Protein AF-G8PG98-F1 (afdb_monomer_lite)

Radius of gyration: 18.55 Å; chains: 1; bounding box: 44×48×60 Å

Foldseek 3Di:
DEDLEQAEADAQDVQGDTDPVLLVLLLVCQVVLHAYAYHYYDHPCVVVCCVVPNPVVLVSVLVRLLNRLLVSLVSLVVRDPCSVSHHQYYEHNYEAELVLLVDPRSLVSLLVSLLSSQVSNCVRPNHAYEYEYEYLPLDDLLVSLVSVLVSCVSSVHAEYAYELCVQVVSYDLVSSLSNLVNNVVSCVVPQHHYAYEQEQWHQDPVDPDRDIEGDAPVVSVSSCVSRPPDPPHHYHYPDCCVHQVVDDDPRNVNVVVVCVVCVVVPPPDDPDGDDPPDDD

Structure (mmCIF, N/CA/C/O backbone):
data_AF-G8PG98-F1
#
_entry.id   AF-G8PG98-F1
#
loop_
_atom_site.group_PDB
_atom_site.id
_atom_site.type_symbol
_atom_site.label_atom_id
_atom_site.label_alt_id
_atom_site.label_comp_id
_atom_site.label_asym_id
_atom_site.label_entity_id
_atom_site.label_seq_id
_atom_site.pdbx_PDB_ins_code
_atom_site.Cartn_x
_atom_site.Cartn_y
_a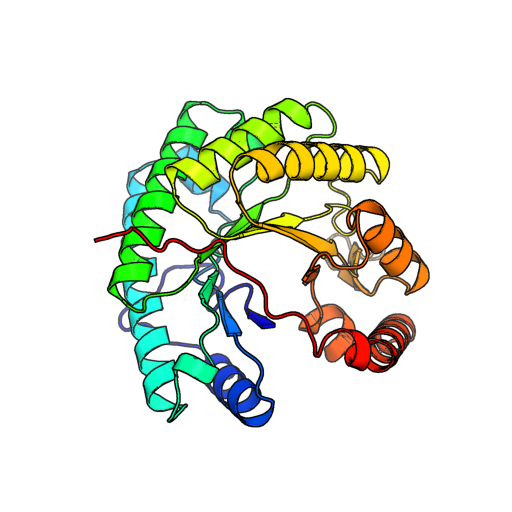tom_site.Cartn_z
_atom_site.occupancy
_atom_site.B_iso_or_equiv
_atom_site.auth_seq_id
_atom_site.auth_comp_id
_atom_site.auth_asym_id
_atom_site.auth_atom_id
_atom_site.pdbx_PDB_model_num
ATOM 1 N N . MET A 1 1 ? -9.010 -7.689 4.748 1.00 91.94 1 MET A N 1
ATOM 2 C CA . MET A 1 1 ? -9.055 -7.054 3.410 1.00 91.94 1 MET A CA 1
ATOM 3 C C . MET A 1 1 ? -8.411 -5.674 3.474 1.00 91.94 1 MET A C 1
ATOM 5 O O . MET A 1 1 ? -8.570 -5.013 4.489 1.00 91.94 1 MET A O 1
ATOM 9 N N . VAL A 1 2 ? -7.703 -5.235 2.429 1.00 96.19 2 VAL A N 1
ATOM 10 C CA . VAL A 1 2 ? -7.216 -3.848 2.308 1.00 96.19 2 VAL A CA 1
ATOM 11 C C . VAL A 1 2 ? -8.001 -3.153 1.204 1.00 96.19 2 VAL A C 1
ATOM 13 O O . VAL A 1 2 ? -7.998 -3.619 0.067 1.00 96.19 2 VAL A O 1
ATOM 16 N N . LEU A 1 3 ? -8.679 -2.057 1.536 1.00 96.00 3 LEU A N 1
ATOM 17 C CA . LEU A 1 3 ? -9.224 -1.145 0.536 1.00 96.00 3 LEU A CA 1
ATOM 18 C C . LEU A 1 3 ? -8.073 -0.245 0.094 1.00 96.00 3 LEU A C 1
ATOM 20 O O . LEU A 1 3 ? -7.571 0.520 0.910 1.00 96.00 3 LEU A O 1
ATOM 24 N N . GLN A 1 4 ? -7.620 -0.343 -1.157 1.00 94.12 4 GLN A N 1
ATOM 25 C CA . GLN A 1 4 ? -6.449 0.427 -1.603 1.00 94.12 4 GLN A CA 1
ATOM 26 C C . GLN A 1 4 ? -6.700 1.940 -1.516 1.00 94.12 4 GLN A C 1
ATOM 28 O O . GLN A 1 4 ? -5.815 2.707 -1.154 1.00 94.12 4 GLN A O 1
ATOM 33 N N . TRP A 1 5 ? -7.927 2.382 -1.771 1.00 95.62 5 TRP A N 1
ATOM 34 C CA . TRP A 1 5 ? -8.356 3.755 -1.534 1.00 95.62 5 TRP A CA 1
ATOM 35 C C . TRP A 1 5 ? -9.864 3.809 -1.344 1.00 95.62 5 TRP A C 1
ATOM 37 O O . TRP A 1 5 ? -10.606 3.002 -1.903 1.00 95.62 5 TRP A O 1
ATOM 47 N N . THR A 1 6 ? -10.317 4.799 -0.585 1.00 96.00 6 THR A N 1
ATOM 48 C CA . THR A 1 6 ? -11.734 5.177 -0.529 1.00 96.00 6 THR A CA 1
ATOM 49 C C . THR A 1 6 ? -12.070 6.181 -1.624 1.00 96.00 6 THR A C 1
ATOM 51 O O . THR A 1 6 ? -13.133 6.113 -2.233 1.00 96.00 6 THR A O 1
ATOM 54 N N . LEU A 1 7 ? -11.150 7.107 -1.900 1.00 94.38 7 LEU A N 1
ATOM 55 C CA . LEU A 1 7 ? -11.302 8.141 -2.921 1.00 94.38 7 LEU A CA 1
ATOM 56 C C . LEU A 1 7 ? -10.103 8.104 -3.868 1.00 94.38 7 LEU A C 1
ATOM 58 O O . LEU A 1 7 ? -8.976 7.900 -3.427 1.00 94.38 7 LEU A O 1
ATOM 62 N N . TRP A 1 8 ? -10.343 8.333 -5.154 1.00 92.38 8 TRP A N 1
ATOM 63 C CA . TRP A 1 8 ? -9.304 8.390 -6.180 1.00 92.38 8 TRP A CA 1
ATOM 64 C C . TRP A 1 8 ? -9.288 9.774 -6.824 1.00 92.38 8 TRP A C 1
ATOM 66 O O . TRP A 1 8 ? -10.349 10.312 -7.139 1.00 92.38 8 TRP A O 1
ATOM 76 N N . GLY A 1 9 ? -8.100 10.328 -7.061 1.00 87.00 9 GLY A N 1
ATOM 77 C CA . GLY A 1 9 ? -7.959 11.572 -7.813 1.00 87.00 9 GLY A CA 1
ATOM 78 C C . GLY A 1 9 ? -8.313 12.811 -6.993 1.00 87.00 9 GLY A C 1
ATOM 79 O O . GLY A 1 9 ? -7.931 12.904 -5.828 1.00 87.00 9 GLY A O 1
ATOM 80 N N . THR A 1 10 ? -8.959 13.789 -7.632 1.00 72.19 10 THR A N 1
ATOM 81 C CA . THR A 1 10 ? -9.093 15.179 -7.156 1.00 72.19 10 THR A CA 1
ATOM 82 C C . THR A 1 10 ? -9.845 15.357 -5.831 1.00 72.19 10 THR A C 1
ATOM 84 O O . THR A 1 10 ? -10.509 14.448 -5.337 1.00 72.19 10 THR A O 1
ATOM 87 N N . ASP A 1 11 ? -9.674 16.560 -5.274 1.00 64.75 11 ASP A N 1
ATOM 88 C CA . ASP A 1 11 ? -9.893 16.990 -3.891 1.00 64.75 11 ASP A CA 1
ATOM 89 C C . ASP A 1 11 ? -11.131 16.445 -3.171 1.00 64.75 11 ASP A C 1
ATOM 91 O O . ASP A 1 11 ? -12.227 16.285 -3.713 1.00 64.75 11 ASP A O 1
ATOM 95 N N . VAL A 1 12 ? -10.951 16.227 -1.867 1.00 73.31 12 VAL A N 1
ATOM 96 C CA . VAL A 1 12 ? -12.028 15.792 -0.977 1.00 73.31 12 VAL A CA 1
ATOM 97 C C . VAL A 1 12 ? -13.060 16.915 -0.835 1.00 73.31 12 VAL A C 1
ATOM 99 O O . VAL A 1 12 ? -12.761 17.964 -0.250 1.00 73.31 12 VAL A O 1
ATOM 102 N N . SER A 1 13 ? -14.282 16.663 -1.318 1.00 76.00 13 SER A N 1
ATOM 103 C CA . SER A 1 13 ? -15.417 17.587 -1.229 1.00 76.00 13 SER A CA 1
ATOM 104 C C . SER A 1 13 ? -15.688 18.051 0.209 1.00 76.00 13 SER A C 1
ATOM 106 O O . SER A 1 13 ? -15.335 17.380 1.186 1.00 76.00 13 SER A O 1
ATOM 108 N N . GLN A 1 14 ? -16.345 19.203 0.351 1.00 76.75 14 GLN A N 1
ATOM 109 C CA . GLN A 1 14 ? -16.898 19.661 1.626 1.00 76.75 14 GLN A CA 1
ATOM 110 C C . GLN A 1 14 ? -18.416 19.861 1.484 1.00 76.75 14 GLN A C 1
ATOM 112 O O . GLN A 1 14 ? -18.819 20.742 0.728 1.00 76.75 14 GLN A O 1
ATOM 117 N N . PRO A 1 15 ? -19.256 19.056 2.170 1.00 82.62 15 PRO A N 1
ATOM 118 C CA . PRO A 1 15 ? -18.900 17.919 3.032 1.00 82.62 15 PRO A CA 1
ATOM 119 C C . PRO A 1 15 ? -18.291 16.742 2.247 1.00 82.62 15 PRO A C 1
ATOM 121 O O . PRO A 1 15 ? -18.467 16.631 1.033 1.00 82.62 15 PRO A O 1
ATOM 124 N N . VAL A 1 16 ? -17.569 15.854 2.942 1.00 91.31 16 VAL A N 1
ATOM 125 C CA . VAL A 1 16 ? -16.993 14.644 2.328 1.00 91.31 16 VAL A CA 1
ATOM 126 C C . VAL A 1 16 ? -18.121 13.712 1.905 1.00 91.31 16 VAL A C 1
ATOM 128 O O . VAL A 1 16 ? -18.873 13.239 2.756 1.00 91.31 16 VAL A O 1
ATOM 131 N N . LYS A 1 17 ? -18.221 13.409 0.610 1.00 91.50 17 LYS A N 1
ATOM 132 C CA . LYS A 1 17 ? -19.169 12.416 0.100 1.00 91.50 17 LYS A CA 1
ATOM 133 C C . LYS A 1 17 ? -18.464 11.073 -0.070 1.00 91.50 17 LYS A C 1
ATOM 135 O O . LYS A 1 17 ? -17.636 10.916 -0.965 1.00 91.50 17 LYS A O 1
ATOM 140 N N . LEU A 1 18 ? -18.785 10.110 0.792 1.00 94.69 18 LEU A N 1
ATOM 141 C CA . LEU A 1 18 ? -18.285 8.746 0.643 1.00 94.69 18 LEU A CA 1
ATOM 142 C C . LEU A 1 18 ? -19.007 8.036 -0.515 1.00 94.69 18 LEU A C 1
ATOM 144 O O . LEU A 1 18 ? -20.215 8.220 -0.688 1.00 94.69 18 LEU A O 1
ATOM 148 N N . PRO A 1 19 ? -18.302 7.217 -1.312 1.00 93.94 19 PRO A N 1
ATOM 149 C CA . PRO A 1 19 ? -18.948 6.365 -2.299 1.00 93.94 19 PRO A CA 1
ATOM 150 C C . PRO A 1 19 ? -19.886 5.344 -1.645 1.00 93.94 19 PRO A C 1
ATOM 152 O O . PRO A 1 19 ? -19.557 4.777 -0.605 1.00 93.94 19 PRO A O 1
ATOM 155 N N . MET A 1 20 ? -21.003 5.021 -2.305 1.00 92.44 20 MET A N 1
ATOM 156 C CA . MET A 1 20 ? -21.967 4.024 -1.807 1.00 92.44 20 MET A CA 1
ATOM 157 C C . MET A 1 20 ? -21.340 2.646 -1.553 1.00 92.44 20 MET A C 1
ATOM 159 O O . MET A 1 20 ? -21.768 1.923 -0.657 1.00 92.44 20 MET A O 1
ATOM 163 N N . TRP A 1 21 ? -20.302 2.282 -2.314 1.00 94.06 21 TRP A N 1
ATOM 164 C CA . TRP A 1 21 ? -19.632 0.994 -2.149 1.00 94.06 21 TRP A CA 1
ATOM 165 C C . TRP A 1 21 ? -18.930 0.856 -0.789 1.00 94.06 21 TRP A C 1
ATOM 167 O O . TRP A 1 21 ? -18.709 -0.269 -0.353 1.00 94.06 21 TRP A O 1
ATOM 177 N N . VAL A 1 22 ? -18.607 1.959 -0.099 1.00 95.94 22 VAL A N 1
ATOM 178 C CA . VAL A 1 22 ? -17.972 1.918 1.230 1.00 95.94 22 VAL A CA 1
ATOM 179 C C . VAL A 1 22 ? -18.901 1.267 2.247 1.00 95.94 22 VAL A C 1
ATOM 181 O O . VAL A 1 22 ? -18.471 0.404 3.006 1.00 95.94 22 VAL A O 1
ATOM 184 N N . GLU A 1 23 ? -20.183 1.633 2.234 1.00 96.31 23 GLU A N 1
ATOM 185 C CA . GLU A 1 23 ? -21.184 1.007 3.096 1.00 96.31 23 GLU A CA 1
ATOM 186 C C . GLU A 1 23 ? -21.332 -0.483 2.782 1.00 96.31 23 GLU A C 1
ATOM 188 O O . GLU A 1 23 ? -21.283 -1.308 3.692 1.00 96.31 23 GLU A O 1
ATOM 193 N N . ALA A 1 24 ? -21.440 -0.835 1.497 1.00 95.12 24 ALA A N 1
ATOM 194 C CA . ALA A 1 24 ? -21.534 -2.228 1.069 1.00 95.12 24 ALA A CA 1
ATOM 195 C C . ALA A 1 24 ? -20.305 -3.050 1.500 1.00 95.12 24 ALA A C 1
ATOM 197 O O . ALA A 1 24 ? -20.449 -4.187 1.941 1.00 95.12 24 ALA A O 1
ATOM 198 N N . ALA A 1 25 ? -19.102 -2.468 1.432 1.00 95.31 25 ALA A N 1
ATOM 199 C CA . ALA A 1 25 ? -17.880 -3.114 1.898 1.00 95.31 25 ALA A CA 1
ATOM 200 C C . ALA A 1 25 ? -17.900 -3.354 3.415 1.00 95.31 25 ALA A C 1
ATOM 202 O O . ALA A 1 25 ? -17.500 -4.428 3.854 1.00 95.31 25 ALA A O 1
ATOM 203 N N . ILE A 1 26 ? -18.383 -2.388 4.207 1.00 96.62 26 ILE A N 1
ATOM 204 C CA . ILE A 1 26 ? -18.510 -2.530 5.665 1.00 96.62 26 ILE A CA 1
ATOM 205 C C . ILE A 1 26 ? -19.530 -3.622 6.013 1.00 96.62 26 ILE A C 1
ATOM 207 O O . ILE A 1 26 ? -19.211 -4.491 6.818 1.00 96.62 26 ILE A O 1
ATOM 211 N N . ARG A 1 27 ? -20.707 -3.632 5.371 1.00 95.12 27 ARG A N 1
ATOM 212 C CA . ARG A 1 27 ? -21.726 -4.680 5.572 1.00 95.12 27 ARG A CA 1
ATOM 213 C C . ARG A 1 27 ? -21.194 -6.065 5.209 1.00 95.12 27 ARG A C 1
ATOM 215 O O . ARG A 1 27 ? -21.265 -6.977 6.019 1.00 95.12 27 ARG A O 1
ATOM 222 N N . GLY A 1 28 ? -20.564 -6.206 4.041 1.00 93.56 28 GLY A N 1
ATOM 223 C CA . GLY A 1 28 ? -19.992 -7.487 3.613 1.00 93.56 28 GLY A CA 1
ATOM 224 C C . GLY A 1 28 ? -18.830 -7.966 4.494 1.00 93.56 28 GLY A C 1
ATOM 225 O O . GLY A 1 28 ? -18.596 -9.167 4.624 1.00 93.56 28 GLY A O 1
ATOM 226 N N . ALA A 1 29 ? -18.095 -7.053 5.129 1.00 93.44 29 ALA A N 1
ATOM 227 C CA . ALA A 1 29 ? -17.094 -7.395 6.136 1.00 93.44 29 ALA A CA 1
ATOM 228 C C . ALA A 1 29 ? -17.723 -7.887 7.444 1.00 93.44 29 ALA A C 1
ATOM 230 O O . ALA A 1 29 ? -17.227 -8.856 8.013 1.00 93.44 29 ALA A O 1
ATOM 231 N N . ASP A 1 30 ? -18.816 -7.259 7.876 1.00 90.81 30 ASP A N 1
ATOM 232 C CA . ASP A 1 30 ? -19.582 -7.635 9.069 1.00 90.81 30 ASP A CA 1
ATOM 233 C C . ASP A 1 30 ? -20.197 -9.026 8.905 1.00 90.81 30 ASP A C 1
ATOM 235 O O . ASP A 1 30 ? -19.951 -9.915 9.717 1.00 90.81 30 ASP A O 1
ATOM 239 N N . GLU A 1 31 ? -20.842 -9.267 7.764 1.00 91.62 31 GLU A N 1
ATOM 240 C CA . GLU A 1 31 ? -21.438 -10.559 7.409 1.00 91.62 31 GL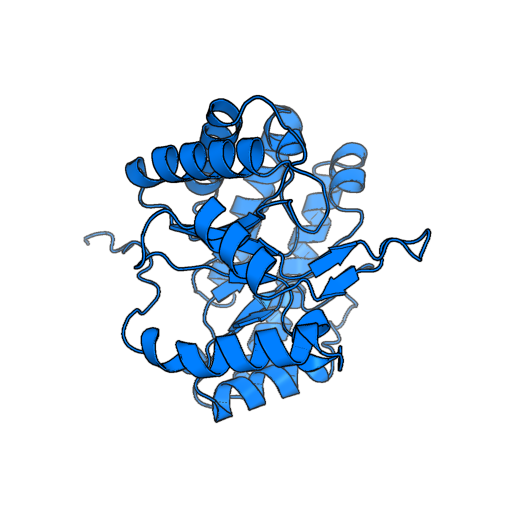U A CA 1
ATOM 241 C C . GLU A 1 31 ? -20.403 -11.685 7.268 1.00 91.62 31 GLU A C 1
ATOM 243 O O . GLU A 1 31 ? -20.687 -12.840 7.586 1.00 91.62 31 GLU A O 1
ATOM 248 N N . SER A 1 32 ? -19.194 -11.374 6.789 1.00 90.81 32 SER A N 1
ATOM 249 C CA . SER A 1 32 ? -18.143 -12.377 6.554 1.00 90.81 32 SER A CA 1
ATOM 250 C C . SER A 1 32 ? -17.129 -12.511 7.695 1.00 90.81 32 SER A C 1
ATOM 252 O O . SER A 1 32 ? -16.222 -13.339 7.603 1.00 90.81 32 SER A O 1
ATOM 254 N N . GLY A 1 33 ? -17.234 -11.691 8.746 1.00 90.44 33 GLY A N 1
ATOM 255 C CA . GLY A 1 33 ? -16.251 -11.617 9.833 1.00 90.44 33 GLY A CA 1
ATOM 256 C C . GLY A 1 33 ? -14.863 -11.128 9.391 1.00 90.44 33 GLY A C 1
ATOM 257 O O . GLY A 1 33 ? -13.866 -11.361 10.079 1.00 90.44 33 GLY A O 1
ATOM 258 N N . THR A 1 34 ? -14.762 -10.471 8.233 1.00 91.50 34 THR A N 1
ATOM 259 C CA . THR A 1 34 ? -13.491 -9.985 7.683 1.00 91.50 34 THR A CA 1
ATOM 260 C C . THR A 1 34 ? -13.185 -8.578 8.181 1.00 91.50 34 THR A C 1
ATOM 262 O O . THR A 1 34 ? -13.936 -7.648 7.926 1.00 91.50 34 THR A O 1
ATOM 265 N N . LYS A 1 35 ? -12.001 -8.359 8.760 1.00 95.44 35 LYS A N 1
ATOM 266 C CA . LYS A 1 35 ? -11.534 -6.999 9.081 1.00 95.44 35 LYS A CA 1
ATOM 267 C C . LYS A 1 35 ? -11.057 -6.231 7.837 1.00 95.44 35 LYS A C 1
ATOM 269 O O . LYS A 1 35 ? -10.430 -6.797 6.931 1.00 95.44 35 LYS A O 1
ATOM 274 N N . ILE A 1 36 ? -11.289 -4.922 7.815 1.00 97.25 36 ILE A N 1
ATOM 275 C CA . ILE A 1 36 ? -10.940 -3.976 6.753 1.00 97.25 36 ILE A CA 1
ATOM 276 C C . ILE A 1 36 ? -9.823 -3.031 7.207 1.00 97.25 36 ILE A C 1
ATOM 278 O O . ILE A 1 36 ? -9.943 -2.340 8.218 1.00 97.25 36 ILE A O 1
ATOM 282 N N . TRP A 1 37 ? -8.769 -2.938 6.398 1.00 98.12 37 TRP A N 1
ATOM 283 C CA . TRP A 1 37 ? -7.855 -1.800 6.394 1.00 98.12 37 TRP A CA 1
ATOM 284 C C . TRP A 1 37 ? -8.414 -0.724 5.466 1.00 98.12 37 TRP A C 1
ATOM 286 O O . TRP A 1 37 ? -8.560 -0.959 4.262 1.00 98.12 37 TRP A O 1
ATOM 296 N N . PHE A 1 38 ? -8.760 0.435 6.021 1.00 98.44 38 PHE A N 1
ATOM 297 C CA . PHE A 1 38 ? -9.418 1.503 5.273 1.00 98.44 38 PHE A CA 1
ATOM 298 C C . PHE A 1 38 ? -8.392 2.384 4.564 1.00 98.44 38 PHE A C 1
ATOM 300 O O . PHE A 1 38 ? -7.659 3.140 5.206 1.00 98.44 38 PHE A O 1
ATOM 307 N N . GLY A 1 39 ? -8.360 2.291 3.235 1.00 97.88 39 GLY A N 1
ATOM 308 C CA . GLY A 1 39 ? -7.582 3.177 2.377 1.00 97.88 39 GLY A CA 1
ATOM 309 C C . GLY A 1 39 ? -8.110 4.599 2.389 1.00 97.88 39 GLY A C 1
ATOM 310 O O . GLY A 1 39 ? -9.319 4.828 2.328 1.00 97.88 39 GLY A O 1
ATOM 311 N N . LEU A 1 40 ? -7.199 5.560 2.429 1.00 97.25 40 LEU A N 1
ATOM 312 C CA . LEU A 1 40 ? -7.511 6.983 2.348 1.00 97.25 40 LEU A CA 1
ATOM 313 C C . LEU A 1 40 ? -7.731 7.423 0.886 1.00 97.25 40 LEU A C 1
ATOM 315 O O . LEU A 1 40 ? -8.168 6.642 0.039 1.00 97.25 40 LEU A O 1
ATOM 319 N N . ARG A 1 41 ? -7.508 8.709 0.591 1.00 95.94 41 ARG A N 1
ATOM 320 C CA . ARG A 1 41 ? -7.518 9.223 -0.782 1.00 95.94 41 ARG A CA 1
ATOM 321 C C . ARG A 1 41 ? -6.191 8.885 -1.451 1.00 95.94 41 ARG A C 1
ATOM 323 O O . ARG A 1 41 ? -5.151 9.238 -0.898 1.00 95.94 41 ARG A O 1
ATOM 330 N N . TYR A 1 42 ? -6.249 8.296 -2.640 1.00 95.62 42 TYR A N 1
ATOM 331 C CA . TYR A 1 42 ? -5.115 8.165 -3.549 1.00 95.62 42 TYR A CA 1
ATOM 332 C C . TYR A 1 42 ? -5.014 9.394 -4.460 1.00 95.62 42 TYR A C 1
ATOM 334 O O . TYR A 1 42 ? -5.985 9.731 -5.143 1.00 95.62 42 TYR A O 1
ATOM 342 N N . ASP A 1 43 ? -3.851 10.051 -4.484 1.00 94.12 43 ASP A N 1
ATOM 343 C CA . ASP A 1 43 ? -3.537 11.110 -5.450 1.00 94.12 43 ASP A CA 1
ATOM 344 C C . ASP A 1 43 ? -2.557 10.573 -6.510 1.00 94.12 43 ASP A C 1
ATOM 346 O O . ASP A 1 43 ? -1.383 10.371 -6.188 1.00 94.12 43 ASP A O 1
ATOM 350 N N . PRO A 1 44 ? -2.980 10.360 -7.772 1.00 92.94 44 PRO A N 1
ATOM 351 C CA . PRO A 1 44 ? -2.078 9.876 -8.822 1.00 92.94 44 PRO A CA 1
ATOM 352 C C . PRO A 1 44 ? -0.937 10.860 -9.130 1.00 92.94 44 PRO A C 1
ATOM 354 O O . PRO A 1 44 ? 0.097 10.456 -9.651 1.00 92.94 44 PRO A O 1
ATOM 357 N N . SER A 1 45 ? -1.086 12.139 -8.770 1.00 93.56 45 SER A N 1
ATOM 358 C CA . SER A 1 45 ? -0.059 13.170 -8.940 1.00 93.56 45 SER A CA 1
ATOM 359 C C . SER A 1 45 ? 0.731 13.426 -7.651 1.00 93.56 45 SER A C 1
ATOM 361 O O . SER A 1 45 ? 1.404 14.451 -7.545 1.00 93.56 45 SER A O 1
ATOM 363 N N . PHE A 1 46 ? 0.664 12.534 -6.649 1.00 94.62 46 PHE A N 1
ATOM 364 C CA . PHE A 1 46 ? 1.299 12.743 -5.342 1.00 94.62 46 PHE A CA 1
ATOM 365 C C . PHE A 1 46 ? 2.785 13.088 -5.451 1.00 94.62 46 PHE A C 1
ATOM 367 O O . PHE A 1 46 ? 3.225 14.085 -4.879 1.00 94.62 46 PHE A O 1
ATOM 374 N N . ILE A 1 47 ? 3.548 12.285 -6.197 1.00 94.00 47 ILE A N 1
ATOM 375 C CA . ILE A 1 47 ? 5.000 12.454 -6.331 1.00 94.00 47 ILE A CA 1
ATOM 376 C C . ILE A 1 47 ? 5.326 13.769 -7.042 1.00 94.00 47 ILE A C 1
ATOM 378 O O . ILE A 1 47 ? 6.216 14.503 -6.610 1.00 94.00 47 ILE A O 1
ATOM 382 N N . GLU A 1 48 ? 4.595 14.082 -8.110 1.00 95.25 48 GLU A N 1
ATOM 383 C CA . GLU A 1 48 ? 4.773 15.306 -8.888 1.00 95.25 48 GLU A CA 1
ATOM 384 C C . GLU A 1 48 ? 4.492 16.554 -8.038 1.00 95.25 48 GLU A C 1
ATOM 386 O O . GLU A 1 48 ? 5.367 17.408 -7.882 1.00 95.25 48 GLU A O 1
ATOM 391 N N . LYS A 1 49 ? 3.316 16.625 -7.404 1.00 95.31 49 LYS A N 1
ATOM 392 C CA . LYS A 1 49 ? 2.920 17.752 -6.545 1.00 95.31 49 LYS A CA 1
ATOM 393 C C . LYS A 1 49 ? 3.813 17.882 -5.315 1.00 95.31 49 LYS A C 1
ATOM 395 O O . LYS A 1 49 ? 4.100 18.991 -4.871 1.00 95.31 49 LYS A O 1
ATOM 400 N N . LEU A 1 50 ? 4.298 16.770 -4.761 1.00 95.75 50 LEU A N 1
ATOM 401 C CA . LEU A 1 50 ? 5.283 16.801 -3.683 1.00 95.75 50 LEU A CA 1
ATOM 402 C C . LEU A 1 50 ? 6.590 17.461 -4.142 1.00 95.75 50 LEU A C 1
ATOM 404 O O . LEU A 1 50 ? 7.129 18.293 -3.413 1.00 95.75 50 LEU A O 1
ATOM 408 N N . LYS A 1 51 ? 7.089 17.115 -5.335 1.00 95.88 51 LYS A N 1
ATOM 409 C CA . LYS A 1 51 ? 8.302 17.718 -5.909 1.00 95.88 51 LYS A CA 1
ATOM 410 C C . LYS A 1 51 ? 8.110 19.208 -6.216 1.00 95.88 51 LYS A C 1
ATOM 412 O O . LYS A 1 51 ? 9.017 19.990 -5.952 1.00 95.88 51 LYS A O 1
ATOM 417 N N . GLN A 1 52 ? 6.945 19.599 -6.733 1.00 96.38 52 GLN A N 1
ATOM 418 C CA . GLN A 1 52 ? 6.654 20.978 -7.147 1.00 96.38 52 GLN A CA 1
ATOM 419 C C . GLN A 1 52 ? 6.302 21.906 -5.971 1.00 96.38 52 GLN A C 1
ATOM 421 O O . GLN A 1 52 ? 6.808 23.021 -5.882 1.00 96.38 52 GLN A O 1
ATOM 426 N N . ASN A 1 53 ? 5.443 21.457 -5.053 1.00 96.38 53 ASN A N 1
ATOM 427 C CA . ASN A 1 53 ? 4.811 22.310 -4.037 1.00 96.38 53 ASN A CA 1
ATOM 428 C C . ASN A 1 53 ? 5.233 21.967 -2.599 1.00 96.38 53 ASN A C 1
ATOM 430 O O . ASN A 1 53 ? 4.918 22.715 -1.666 1.00 96.38 53 ASN A O 1
ATOM 434 N N . GLY A 1 54 ? 5.915 20.836 -2.390 1.00 96.19 54 GLY A N 1
ATOM 435 C CA . GLY A 1 54 ? 6.488 20.441 -1.106 1.00 96.19 54 GLY A CA 1
ATOM 436 C C . GLY A 1 54 ? 5.499 20.504 0.061 1.00 96.19 54 GLY A C 1
ATOM 437 O O . GLY A 1 54 ? 4.443 19.869 0.059 1.00 96.19 54 GLY A O 1
ATOM 438 N N . SER A 1 55 ? 5.851 21.279 1.091 1.00 96.56 55 SER A N 1
ATOM 439 C CA . SER A 1 55 ? 5.085 21.355 2.344 1.00 96.56 55 SER A CA 1
ATOM 440 C C . SER A 1 55 ? 3.672 21.922 2.178 1.00 96.56 55 SER A C 1
ATOM 442 O O . SER A 1 55 ? 2.779 21.507 2.912 1.00 96.56 55 SER A O 1
ATOM 444 N N . THR A 1 56 ? 3.451 22.844 1.235 1.00 96.62 56 THR A N 1
ATOM 445 C CA . THR A 1 56 ? 2.128 23.457 1.017 1.00 96.62 56 THR A CA 1
ATOM 446 C C . THR A 1 56 ? 1.118 22.410 0.560 1.00 96.62 56 THR A C 1
ATOM 448 O O . THR A 1 56 ? 0.030 22.306 1.126 1.00 96.62 56 THR A O 1
ATOM 451 N N . TYR A 1 57 ? 1.517 21.567 -0.395 1.00 96.44 57 TYR A N 1
ATOM 452 C CA . TYR A 1 57 ? 0.706 20.441 -0.853 1.00 96.44 57 TYR A CA 1
ATOM 453 C C . TYR A 1 57 ? 0.441 19.437 0.277 1.00 96.44 57 TYR A C 1
ATOM 455 O O . TYR A 1 57 ? -0.701 19.048 0.520 1.00 96.44 57 TYR A O 1
ATOM 463 N N . LEU A 1 58 ? 1.474 19.074 1.043 1.00 96.81 58 LEU A N 1
ATOM 464 C CA . LEU A 1 58 ? 1.324 18.140 2.162 1.00 96.81 58 LEU A CA 1
ATOM 465 C C . LEU A 1 58 ? 0.400 18.674 3.267 1.00 96.81 58 LEU A C 1
ATOM 467 O O . LEU A 1 58 ? -0.334 17.898 3.877 1.00 96.81 58 LEU A O 1
ATOM 471 N N . HIS A 1 59 ? 0.383 19.986 3.515 1.00 96.69 59 HIS A N 1
ATOM 472 C CA . HIS A 1 59 ? -0.546 20.585 4.473 1.00 96.69 59 HIS A CA 1
ATOM 473 C C . HIS A 1 59 ? -2.007 20.384 4.047 1.00 96.69 59 HIS A C 1
ATOM 475 O O . HIS A 1 59 ? -2.835 19.970 4.860 1.00 96.69 59 HIS A O 1
ATOM 481 N N . GLN A 1 60 ? -2.314 20.602 2.766 1.00 94.00 60 GLN A N 1
ATOM 482 C CA . GLN A 1 60 ? -3.646 20.344 2.211 1.00 94.00 60 GLN A CA 1
ATOM 483 C C . GLN A 1 60 ? -4.009 18.855 2.325 1.00 94.00 60 GLN A C 1
ATOM 485 O O . GLN A 1 60 ? -5.082 18.521 2.833 1.00 94.00 60 GLN A O 1
ATOM 490 N N . ARG A 1 61 ? -3.081 17.951 1.977 1.00 94.50 61 ARG A N 1
ATOM 491 C CA . ARG A 1 61 ? -3.262 16.491 2.112 1.00 94.50 61 ARG A CA 1
ATOM 492 C C . ARG A 1 61 ? -3.602 16.051 3.536 1.00 94.50 61 ARG A C 1
ATOM 494 O O . ARG A 1 61 ? -4.460 15.188 3.729 1.00 94.50 61 ARG A O 1
ATOM 501 N N . LEU A 1 62 ? -2.980 16.654 4.550 1.00 97.38 62 LEU A N 1
ATOM 502 C CA . LEU A 1 62 ? -3.271 16.355 5.957 1.00 97.38 62 LEU A CA 1
ATOM 503 C C . LEU A 1 62 ? -4.690 16.785 6.357 1.00 97.38 62 LEU A C 1
ATOM 505 O O . LEU A 1 62 ? -5.392 16.043 7.050 1.00 97.38 62 LEU A O 1
ATOM 509 N N . GLN A 1 63 ? -5.143 17.954 5.895 1.00 95.25 63 GLN A N 1
ATOM 510 C CA . GLN A 1 63 ? -6.507 18.427 6.147 1.00 95.25 63 GLN A CA 1
ATOM 511 C C . GLN A 1 63 ? -7.554 17.525 5.483 1.00 95.25 63 GLN A C 1
ATOM 513 O O . GLN A 1 63 ? -8.581 17.211 6.086 1.00 95.25 63 GLN A O 1
ATOM 518 N N . GLU A 1 64 ? -7.302 17.095 4.247 1.00 94.19 64 GLU A N 1
ATOM 519 C CA . GLU A 1 64 ? -8.142 16.125 3.539 1.00 94.19 64 GLU A CA 1
ATOM 520 C C . GLU A 1 64 ? -8.205 14.785 4.263 1.00 94.19 64 GLU A C 1
ATOM 522 O O . GLU A 1 64 ? -9.289 14.240 4.462 1.00 94.19 64 GLU A O 1
ATOM 527 N N . THR A 1 65 ? -7.051 14.282 4.704 1.00 96.38 65 THR A N 1
ATOM 528 C CA . THR A 1 65 ? -6.948 13.024 5.446 1.00 96.38 65 THR A CA 1
ATOM 529 C C . THR A 1 65 ? -7.769 13.071 6.728 1.00 96.38 65 THR A C 1
ATOM 531 O O . THR A 1 65 ? -8.534 12.149 6.997 1.00 96.38 65 THR A O 1
ATOM 534 N N . SER A 1 66 ? -7.686 14.168 7.488 1.00 97.31 66 SER A N 1
ATOM 535 C CA . SER A 1 66 ? -8.496 14.358 8.697 1.00 97.31 66 SER A CA 1
ATOM 536 C C . SER A 1 66 ? -9.998 14.323 8.395 1.00 97.31 66 SER A C 1
ATOM 538 O O . SER A 1 66 ? -10.756 13.635 9.080 1.00 97.31 66 SER A O 1
ATOM 540 N N . ARG A 1 67 ? -10.437 15.024 7.342 1.00 96.31 67 ARG A N 1
ATOM 541 C CA . ARG A 1 67 ? -11.846 15.058 6.922 1.00 96.31 67 ARG A CA 1
ATOM 542 C C . ARG A 1 67 ? -12.343 13.679 6.483 1.00 96.31 67 ARG A C 1
ATOM 544 O O . ARG A 1 67 ? -13.386 13.231 6.955 1.00 96.31 67 ARG A O 1
ATOM 551 N N . LEU A 1 68 ? -11.586 12.992 5.628 1.00 97.31 68 LEU A N 1
ATOM 552 C CA . LEU A 1 68 ? -11.944 11.667 5.126 1.00 97.31 68 LEU A CA 1
ATOM 553 C C . LEU A 1 68 ? -11.972 10.619 6.243 1.00 97.31 68 LEU A C 1
ATOM 555 O O . LEU A 1 68 ? -12.934 9.862 6.338 1.00 97.31 68 LEU A O 1
ATOM 559 N N . ALA A 1 69 ? -10.969 10.599 7.122 1.00 98.00 69 ALA A N 1
ATOM 560 C CA . ALA A 1 69 ? -10.921 9.656 8.237 1.00 98.00 69 ALA A CA 1
ATOM 561 C C . ALA A 1 69 ? -12.095 9.856 9.213 1.00 98.00 69 ALA A C 1
ATOM 563 O O . ALA A 1 69 ? -12.657 8.876 9.700 1.00 98.00 69 ALA A O 1
ATOM 564 N N . LYS A 1 70 ? -12.525 11.104 9.458 1.00 97.88 70 LYS A N 1
ATOM 565 C CA . LYS A 1 70 ? -13.741 11.389 10.242 1.00 97.88 70 LYS A CA 1
ATOM 566 C C . LYS A 1 70 ? -14.998 10.850 9.559 1.00 97.88 70 LYS A C 1
ATOM 568 O O . LYS A 1 70 ? -15.800 10.206 10.225 1.00 97.88 70 LYS A O 1
ATOM 573 N N . ALA A 1 71 ? -15.150 11.070 8.251 1.00 97.38 71 ALA A N 1
ATOM 574 C CA . ALA A 1 71 ? -16.289 10.548 7.495 1.00 97.38 71 ALA A CA 1
ATOM 575 C C . ALA A 1 71 ? -16.330 9.010 7.520 1.00 97.38 71 ALA A C 1
ATOM 577 O O . ALA A 1 71 ? -17.376 8.428 7.793 1.00 97.38 71 ALA A O 1
ATOM 578 N N . LEU A 1 72 ? -15.182 8.357 7.313 1.00 97.81 72 LEU A N 1
ATOM 579 C CA . LEU A 1 72 ? -15.053 6.901 7.391 1.00 97.81 72 LEU A CA 1
ATOM 580 C C . LEU A 1 72 ? -15.389 6.371 8.786 1.00 97.81 72 LEU A C 1
ATOM 582 O O . LEU A 1 72 ? -16.165 5.429 8.895 1.00 97.81 72 LEU A O 1
ATOM 586 N N . LYS A 1 73 ? -14.879 7.004 9.851 1.00 97.75 73 LYS A N 1
ATOM 587 C CA . LYS A 1 73 ? -15.254 6.653 11.227 1.00 97.75 73 LYS A CA 1
ATOM 588 C C . LYS A 1 73 ? -16.768 6.724 11.416 1.00 97.75 73 LYS A C 1
ATOM 590 O O . LYS A 1 73 ? -17.349 5.762 11.904 1.00 97.75 73 LYS A O 1
ATOM 595 N N . SER A 1 74 ? -17.403 7.828 11.021 1.00 97.00 74 SER A N 1
ATOM 596 C CA . SER A 1 74 ? -18.857 7.978 11.139 1.00 97.00 74 SER A CA 1
ATOM 597 C C . SER A 1 74 ? -19.611 6.892 10.369 1.00 97.00 74 SER A C 1
ATOM 599 O O . SER A 1 74 ? -20.558 6.331 10.907 1.00 97.00 74 SER A O 1
ATOM 601 N N . GLN A 1 75 ? -19.166 6.542 9.157 1.00 97.12 75 GLN A N 1
ATOM 602 C CA . GLN A 1 75 ? -19.777 5.467 8.370 1.00 97.12 75 GLN A CA 1
ATOM 603 C C . GLN A 1 75 ? -19.620 4.097 9.042 1.00 97.12 75 GLN A C 1
ATOM 605 O O . GLN A 1 75 ? -20.576 3.333 9.086 1.00 97.12 75 GLN A O 1
ATOM 610 N N . ILE A 1 76 ? -18.444 3.782 9.594 1.00 96.62 76 ILE A N 1
ATOM 611 C CA . ILE A 1 76 ? -18.213 2.516 10.309 1.00 96.62 76 ILE A CA 1
ATOM 612 C C . ILE A 1 76 ? -19.152 2.410 11.517 1.00 96.62 76 ILE A C 1
ATOM 614 O O . ILE A 1 76 ? -19.810 1.386 11.679 1.00 96.62 76 ILE A O 1
ATOM 618 N N . LEU A 1 77 ? -19.245 3.474 12.325 1.00 95.50 77 LEU A N 1
ATOM 619 C CA . LEU A 1 77 ? -20.124 3.528 13.500 1.00 95.50 77 LEU A CA 1
ATOM 620 C C . LEU A 1 77 ? -21.614 3.462 13.137 1.00 95.50 77 LEU A C 1
ATOM 622 O O . LEU A 1 77 ? -22.412 2.985 13.934 1.00 95.50 77 LEU A O 1
ATOM 626 N N . TYR A 1 78 ? -21.991 3.967 11.960 1.00 95.19 78 TYR A N 1
ATOM 627 C CA . TYR A 1 78 ? -23.367 3.922 11.473 1.00 95.19 78 TYR A CA 1
ATOM 628 C C . TYR A 1 78 ? -23.775 2.520 11.001 1.00 95.19 78 TYR A C 1
ATOM 630 O O . TYR A 1 78 ? -24.902 2.096 11.235 1.00 95.19 78 TYR A O 1
ATOM 638 N N . VAL A 1 79 ? -22.872 1.811 10.317 1.00 93.75 79 VAL A N 1
ATOM 639 C CA . VAL A 1 79 ? -23.201 0.551 9.634 1.00 93.75 79 VAL A CA 1
ATOM 640 C C . VAL A 1 79 ? -23.042 -0.675 10.534 1.00 93.75 79 VAL A C 1
ATOM 642 O O . VAL A 1 79 ? -23.839 -1.599 10.406 1.00 93.75 79 VAL A O 1
ATOM 645 N N . SER A 1 80 ? -22.032 -0.710 11.410 1.00 90.00 80 SER A N 1
ATOM 646 C CA . SER A 1 80 ? -21.739 -1.879 12.254 1.00 90.00 80 SER A CA 1
ATOM 647 C C . SER A 1 80 ? -21.945 -1.563 13.732 1.00 90.00 80 SER A C 1
ATOM 649 O O . SER A 1 80 ? -21.425 -0.573 14.251 1.00 90.00 80 SER A O 1
ATOM 651 N N . SER A 1 81 ? -22.660 -2.449 14.429 1.00 87.31 81 SER A N 1
ATOM 652 C CA . SER A 1 81 ? -22.831 -2.401 15.885 1.00 87.31 81 SER A CA 1
ATOM 653 C C . SER A 1 81 ? -21.557 -2.769 16.649 1.00 87.31 81 SER A C 1
ATOM 655 O O . SER A 1 81 ? -21.440 -2.445 17.829 1.00 87.31 81 SER A O 1
ATOM 657 N N . GLU A 1 82 ? -20.583 -3.408 15.991 1.00 90.44 82 GLU A N 1
ATOM 658 C CA . GLU A 1 82 ? -19.290 -3.777 16.576 1.00 90.44 82 GLU A CA 1
ATOM 659 C C . GLU A 1 82 ? -18.105 -3.266 15.727 1.00 90.44 82 GLU A C 1
ATOM 661 O O . GLU A 1 82 ? -17.338 -4.054 15.172 1.00 90.44 82 GLU A O 1
ATOM 666 N N . PRO A 1 83 ? -17.873 -1.939 15.671 1.00 89.12 83 PRO A N 1
ATOM 667 C CA . PRO A 1 83 ? -16.835 -1.305 14.846 1.00 89.12 83 PRO A CA 1
ATOM 668 C C . PRO A 1 83 ? -15.438 -1.934 14.952 1.00 89.12 83 PRO A C 1
ATOM 670 O O . PRO A 1 83 ? -14.718 -2.027 13.959 1.00 89.12 83 PRO A O 1
ATOM 673 N N . ASN A 1 84 ? -15.057 -2.406 16.143 1.00 89.75 84 ASN A N 1
ATOM 674 C CA . ASN A 1 84 ? -13.755 -3.030 16.409 1.00 89.75 84 ASN A CA 1
ATOM 675 C C . ASN A 1 84 ? -13.593 -4.415 15.752 1.00 89.75 84 ASN A C 1
ATOM 677 O O . ASN A 1 84 ? -12.468 -4.884 15.572 1.00 89.75 84 ASN A O 1
ATOM 681 N N . LYS A 1 85 ? -14.696 -5.081 15.386 1.00 90.44 85 LYS A N 1
ATOM 682 C CA . LYS A 1 85 ? -14.673 -6.337 14.622 1.00 90.44 85 LYS A CA 1
ATOM 683 C C . LYS A 1 85 ? -14.492 -6.107 13.126 1.00 90.44 85 LYS A C 1
ATOM 685 O O . LYS A 1 85 ? -14.075 -7.031 12.438 1.00 90.44 85 LYS A O 1
ATOM 690 N N . ILE A 1 86 ? -14.733 -4.888 12.643 1.00 94.38 86 ILE A N 1
ATOM 691 C CA . ILE A 1 86 ? -14.575 -4.518 11.231 1.00 94.38 86 ILE A CA 1
ATOM 692 C C . ILE A 1 86 ? -13.286 -3.757 10.994 1.00 94.38 86 ILE A C 1
ATOM 694 O O . ILE A 1 86 ? -12.609 -3.973 9.997 1.00 94.38 86 ILE A O 1
ATOM 698 N N . PHE A 1 87 ? -12.921 -2.856 11.893 1.00 97.25 87 PHE A N 1
ATOM 699 C CA . PHE A 1 87 ? -11.768 -1.999 11.706 1.00 97.25 87 PHE A CA 1
ATOM 700 C C . PHE A 1 87 ? -10.464 -2.754 12.001 1.00 97.25 87 PHE A C 1
ATOM 702 O O . PHE A 1 87 ? -10.147 -3.051 13.150 1.00 97.25 87 PHE A O 1
ATOM 709 N N . ALA A 1 88 ? -9.693 -3.062 10.953 1.00 97.06 88 ALA A N 1
ATOM 710 C CA . ALA A 1 88 ? -8.344 -3.613 11.091 1.00 97.06 88 ALA A CA 1
ATOM 711 C C . ALA A 1 88 ? -7.306 -2.518 11.359 1.00 97.06 88 ALA A C 1
ATOM 713 O O . ALA A 1 88 ? -6.323 -2.762 12.050 1.00 97.06 88 ALA A O 1
ATOM 714 N N . GLY A 1 89 ? -7.504 -1.340 10.764 1.00 98.06 89 GLY A N 1
ATOM 715 C CA . GLY A 1 89 ? -6.528 -0.258 10.750 1.00 98.06 89 GLY A CA 1
ATOM 716 C C . GLY A 1 89 ? -6.700 0.673 9.552 1.00 98.06 89 GLY A C 1
ATOM 717 O O . GLY A 1 89 ? -7.644 0.564 8.763 1.00 98.06 89 GLY A O 1
ATOM 718 N N . TRP A 1 90 ? -5.751 1.589 9.405 1.00 98.69 90 TRP A N 1
ATOM 719 C CA . TRP A 1 90 ? -5.702 2.557 8.312 1.00 98.69 90 TRP A CA 1
ATOM 720 C C . TRP A 1 90 ? -4.674 2.163 7.255 1.00 98.69 90 TRP A C 1
ATOM 722 O O . TRP A 1 90 ? -3.606 1.653 7.585 1.00 98.69 90 TRP A O 1
ATOM 732 N N . TYR A 1 91 ? -4.964 2.458 5.990 1.00 98.50 91 TYR A N 1
ATOM 733 C CA . TYR A 1 91 ? -4.017 2.328 4.886 1.00 98.50 91 TYR A CA 1
ATOM 734 C C . TYR A 1 91 ? -3.790 3.698 4.236 1.00 98.50 91 TYR A C 1
ATOM 736 O O . TYR A 1 91 ? -4.711 4.304 3.682 1.00 98.50 91 TYR A O 1
ATOM 744 N N . ILE A 1 92 ? -2.562 4.218 4.325 1.00 98.06 92 ILE A N 1
ATOM 745 C CA . ILE A 1 92 ? -2.179 5.437 3.608 1.00 98.06 92 ILE A CA 1
ATOM 746 C C . ILE A 1 92 ? -2.002 5.062 2.141 1.00 98.06 92 ILE A C 1
ATOM 748 O O . ILE A 1 92 ? -1.058 4.364 1.780 1.00 98.06 92 ILE A O 1
ATOM 752 N N . SER A 1 93 ? -2.932 5.533 1.315 1.00 96.94 93 SER A N 1
ATOM 753 C CA . SER A 1 93 ? -2.981 5.197 -0.106 1.00 96.94 93 SER A CA 1
ATOM 754 C C . SER A 1 93 ? -1.857 5.830 -0.922 1.00 96.94 93 SER A C 1
ATOM 756 O O . SER A 1 93 ? -1.571 5.331 -2.000 1.00 96.94 93 SER A O 1
ATOM 758 N N . ASP A 1 94 ? -1.223 6.905 -0.442 1.00 95.25 94 ASP A N 1
ATOM 759 C CA . ASP A 1 94 ? -0.068 7.500 -1.122 1.00 95.25 94 ASP A CA 1
ATOM 760 C C . ASP A 1 94 ? 1.106 6.507 -1.122 1.00 95.25 94 ASP A C 1
ATOM 762 O O . ASP A 1 94 ? 1.681 6.200 -0.075 1.00 95.25 94 ASP A O 1
ATOM 766 N N . GLU A 1 95 ? 1.455 5.999 -2.302 1.00 93.94 95 GLU A N 1
ATOM 767 C CA . GLU A 1 95 ? 2.504 4.994 -2.454 1.00 93.94 95 GLU A CA 1
ATOM 768 C C . GLU A 1 95 ? 3.896 5.640 -2.425 1.00 93.94 95 GLU A C 1
ATOM 770 O O . GLU A 1 95 ? 4.155 6.658 -3.073 1.00 93.94 95 GLU A O 1
ATOM 775 N N . ILE A 1 96 ? 4.805 5.056 -1.641 1.00 95.31 96 ILE A N 1
ATOM 776 C CA . ILE A 1 96 ? 6.146 5.600 -1.423 1.00 95.31 96 ILE A CA 1
ATOM 777 C C . ILE A 1 96 ? 7.146 4.945 -2.375 1.00 95.31 96 ILE A C 1
ATOM 779 O O . ILE A 1 96 ? 7.580 3.811 -2.157 1.00 95.31 96 ILE A O 1
ATOM 783 N N . ASP A 1 97 ? 7.553 5.702 -3.390 1.00 94.06 97 ASP A N 1
ATOM 784 C CA . ASP A 1 97 ? 8.605 5.318 -4.330 1.00 94.06 97 ASP A CA 1
ATOM 785 C C . ASP A 1 97 ? 9.990 5.248 -3.648 1.00 94.06 97 ASP A C 1
ATOM 787 O O . ASP A 1 97 ? 10.376 6.122 -2.863 1.00 94.06 97 ASP A O 1
ATOM 791 N N . GLY A 1 98 ? 10.779 4.225 -3.971 1.00 93.75 98 GLY A N 1
ATOM 792 C CA . GLY A 1 98 ? 12.181 4.120 -3.577 1.00 93.75 98 GLY A CA 1
ATOM 793 C C . GLY A 1 98 ? 13.042 5.318 -4.007 1.00 93.75 98 GLY A C 1
ATOM 794 O O . GLY A 1 98 ? 13.927 5.724 -3.248 1.00 93.75 98 GLY A O 1
ATOM 795 N N . GLU A 1 99 ? 12.778 5.939 -5.160 1.00 92.69 99 GLU A N 1
ATOM 796 C CA . GLU A 1 99 ? 13.498 7.139 -5.608 1.00 92.69 99 GLU A CA 1
ATOM 797 C C . GLU A 1 99 ? 13.281 8.329 -4.668 1.00 92.69 99 GLU A C 1
ATOM 799 O O . GLU A 1 99 ? 14.246 8.997 -4.274 1.00 92.69 99 GLU A O 1
ATOM 804 N N . LEU A 1 100 ? 12.033 8.545 -4.226 1.00 93.12 100 LEU A N 1
ATOM 805 C CA . LEU A 1 100 ? 11.685 9.574 -3.237 1.00 93.12 100 LEU A CA 1
ATOM 806 C C . LEU A 1 100 ? 12.503 9.417 -1.953 1.00 93.12 100 LEU A C 1
ATOM 808 O O . LEU A 1 100 ? 12.876 10.404 -1.316 1.00 93.12 100 LEU A O 1
ATOM 812 N N . LEU A 1 101 ? 12.793 8.174 -1.571 1.00 94.88 101 LEU A N 1
ATOM 813 C CA . LEU A 1 101 ? 13.561 7.868 -0.374 1.00 94.88 101 LEU A CA 1
ATOM 814 C C . LEU A 1 101 ? 15.066 8.039 -0.547 1.00 94.88 101 LEU A C 1
ATOM 816 O O . LEU A 1 101 ? 15.764 8.157 0.462 1.00 94.88 101 LEU A O 1
ATOM 820 N N . LEU A 1 102 ? 15.598 8.064 -1.768 1.00 94.56 102 LEU A N 1
ATOM 821 C CA . LEU A 1 102 ? 17.012 8.360 -1.992 1.00 94.56 102 LEU A CA 1
ATOM 822 C C . LEU A 1 102 ? 17.302 9.859 -1.888 1.00 94.56 102 LEU A C 1
ATOM 824 O O . LEU A 1 102 ? 18.347 10.226 -1.336 1.00 94.56 102 LEU A O 1
ATOM 828 N N . ASP A 1 103 ? 16.372 10.704 -2.329 1.00 95.75 103 ASP A N 1
ATOM 829 C CA . ASP A 1 103 ? 16.469 12.155 -2.193 1.00 95.75 103 ASP A CA 1
ATOM 830 C C . ASP A 1 103 ? 16.332 12.580 -0.721 1.00 95.75 103 ASP A C 1
ATOM 832 O O . ASP A 1 103 ? 15.394 12.218 -0.009 1.00 95.75 103 ASP A O 1
ATOM 836 N N . SER A 1 104 ? 17.299 13.351 -0.219 1.00 95.94 104 SER A N 1
ATOM 837 C CA . SER A 1 104 ? 17.332 13.705 1.202 1.00 95.94 104 SER A CA 1
ATOM 838 C C . SER A 1 104 ? 16.250 14.705 1.625 1.00 95.94 104 SER A C 1
ATOM 840 O O . SER A 1 104 ? 15.803 14.646 2.775 1.00 95.94 104 SER A O 1
ATOM 842 N N . ASN A 1 105 ? 15.825 15.591 0.725 1.00 96.06 105 ASN A N 1
ATOM 843 C CA . ASN A 1 105 ? 14.807 16.602 0.981 1.00 96.06 105 ASN A CA 1
ATOM 844 C C . ASN A 1 105 ? 13.414 15.981 0.889 1.00 96.06 105 ASN A C 1
ATOM 846 O O . ASN A 1 105 ? 12.624 16.118 1.826 1.00 96.06 105 ASN A O 1
ATOM 850 N N . LEU A 1 106 ? 13.143 15.219 -0.172 1.00 96.94 106 LEU A N 1
ATOM 851 C CA . LEU A 1 106 ? 11.865 14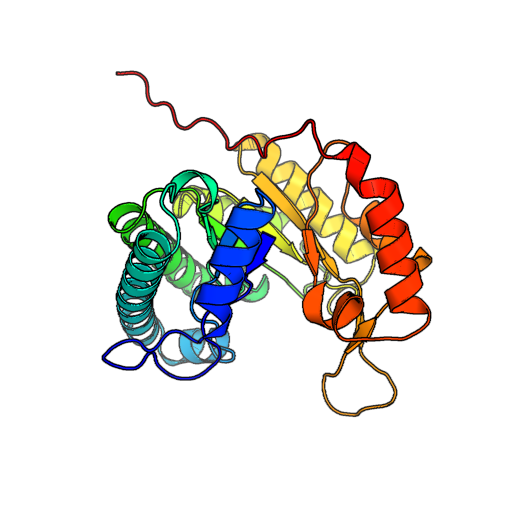.529 -0.344 1.00 96.94 106 LEU A CA 1
ATOM 852 C C . LEU A 1 106 ? 11.648 13.497 0.766 1.00 96.94 106 LEU A C 1
ATOM 854 O O . LEU A 1 106 ? 10.584 13.482 1.386 1.00 96.94 106 LEU A O 1
ATOM 858 N N . ARG A 1 107 ? 12.683 12.733 1.144 1.00 96.56 107 ARG A N 1
ATOM 859 C CA . ARG A 1 107 ? 12.613 11.820 2.295 1.00 96.56 107 ARG A CA 1
ATOM 860 C C . ARG A 1 107 ? 12.231 12.537 3.594 1.00 96.56 107 ARG A C 1
ATOM 862 O O . ARG A 1 107 ? 11.442 11.993 4.367 1.00 96.56 107 ARG A O 1
ATOM 869 N N . LYS A 1 108 ? 12.761 13.738 3.866 1.00 97.44 108 LYS A N 1
ATOM 870 C CA . LYS A 1 108 ? 12.375 14.532 5.053 1.00 97.44 108 LYS A CA 1
ATOM 871 C C . LYS A 1 108 ? 10.903 14.948 4.993 1.00 97.44 108 LYS A C 1
ATOM 873 O O . LYS A 1 108 ? 10.209 14.813 6.000 1.00 97.44 108 LYS A O 1
ATOM 878 N N . LEU A 1 109 ? 10.433 15.411 3.834 1.00 97.94 109 LEU A N 1
ATOM 879 C CA . LEU A 1 109 ? 9.039 15.817 3.631 1.00 97.94 109 LEU A CA 1
ATOM 880 C C . LEU A 1 109 ? 8.073 14.644 3.831 1.00 97.94 109 LEU A C 1
ATOM 882 O O . LEU A 1 109 ? 7.150 14.750 4.636 1.00 97.94 109 LEU A O 1
ATOM 886 N N . VAL A 1 110 ? 8.334 13.504 3.185 1.00 97.38 110 VAL A N 1
ATOM 887 C CA . VAL A 1 110 ? 7.522 12.283 3.321 1.00 97.38 110 VAL A CA 1
ATOM 888 C C . VAL A 1 110 ? 7.544 11.758 4.754 1.00 97.38 110 VAL A C 1
ATOM 890 O O . VAL A 1 110 ? 6.497 11.393 5.284 1.00 97.38 110 VAL A O 1
ATOM 893 N N . THR A 1 111 ? 8.702 11.765 5.424 1.00 97.94 111 THR A N 1
ATOM 894 C CA . THR A 1 111 ? 8.781 11.348 6.836 1.00 97.94 111 THR A CA 1
ATOM 895 C C . THR A 1 111 ? 7.905 12.241 7.712 1.00 97.94 111 THR A C 1
ATOM 897 O O . THR A 1 111 ? 7.113 11.740 8.499 1.00 97.94 111 THR A O 1
ATOM 900 N N . ARG A 1 112 ? 7.978 13.568 7.550 1.00 98.25 112 ARG A N 1
ATOM 901 C CA . ARG A 1 112 ? 7.136 14.495 8.319 1.00 98.25 112 ARG A CA 1
ATOM 902 C C . ARG A 1 112 ? 5.648 14.273 8.035 1.00 98.25 112 ARG A C 1
ATOM 904 O O . ARG A 1 112 ? 4.857 14.212 8.973 1.00 98.25 112 ARG A O 1
ATOM 911 N N . TYR A 1 113 ? 5.281 14.140 6.762 1.00 98.19 113 TYR A N 1
ATOM 912 C CA . TYR A 1 113 ? 3.903 13.905 6.333 1.00 98.19 113 TYR A CA 1
ATOM 913 C C . TYR A 1 113 ? 3.322 12.619 6.922 1.00 98.19 113 TYR A C 1
ATOM 915 O O . TYR A 1 113 ? 2.237 12.640 7.498 1.00 98.19 113 TYR A O 1
ATOM 923 N N . THR A 1 114 ? 4.053 11.510 6.823 1.00 97.94 114 THR A N 1
ATOM 924 C CA . THR A 1 114 ? 3.631 10.208 7.358 1.00 97.94 114 THR A CA 1
ATOM 925 C C . THR A 1 114 ? 3.510 10.242 8.884 1.00 97.94 114 THR A C 1
ATOM 927 O O . THR A 1 114 ? 2.490 9.799 9.410 1.00 97.94 114 THR A O 1
ATOM 930 N N . THR A 1 115 ? 4.452 10.867 9.604 1.00 98.56 115 THR A N 1
ATOM 931 C CA . THR A 1 115 ? 4.344 11.078 11.062 1.00 98.56 115 THR A CA 1
ATOM 932 C C . THR A 1 115 ? 3.077 11.857 11.434 1.00 98.56 115 THR A C 1
ATOM 934 O O . THR A 1 115 ? 2.335 11.455 12.332 1.00 98.56 115 THR A O 1
ATOM 937 N N . GLN A 1 116 ? 2.800 12.970 10.746 1.00 98.69 116 GLN A N 1
ATOM 938 C CA . GLN A 1 116 ? 1.620 13.799 11.016 1.00 98.69 116 GLN A CA 1
ATOM 939 C C . GLN A 1 116 ? 0.320 13.076 10.649 1.00 98.69 116 GLN A C 1
ATOM 941 O O . GLN A 1 116 ? -0.651 13.136 11.402 1.00 98.69 116 GLN A O 1
ATOM 946 N N . THR A 1 117 ? 0.319 12.339 9.539 1.00 98.56 117 THR A N 1
ATOM 947 C CA . THR A 1 117 ? -0.814 11.514 9.110 1.00 98.56 117 THR A CA 1
ATOM 948 C C . THR A 1 117 ? -1.141 10.463 10.163 1.00 98.56 117 THR A C 1
ATOM 950 O O . TH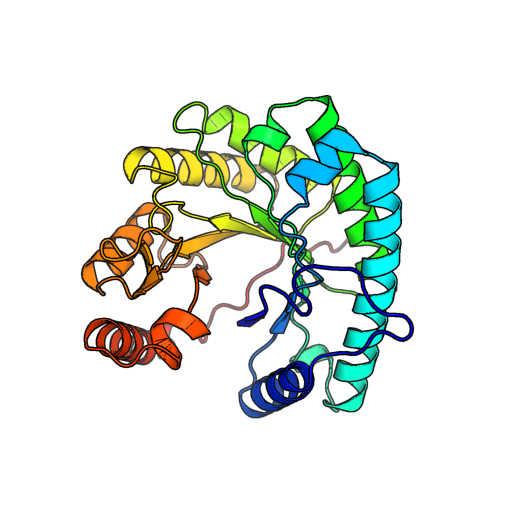R A 1 117 ? -2.286 10.378 10.598 1.00 98.56 117 THR A O 1
ATOM 953 N N . ARG A 1 118 ? -0.139 9.729 10.667 1.00 98.19 118 ARG A N 1
ATOM 954 C CA . ARG A 1 118 ? -0.339 8.764 11.757 1.00 98.19 118 ARG A CA 1
ATOM 955 C C . ARG A 1 118 ? -0.962 9.408 12.990 1.00 98.19 118 ARG A C 1
ATOM 957 O O . ARG A 1 118 ? -1.888 8.841 13.565 1.00 98.19 118 ARG A O 1
ATOM 964 N N . ALA A 1 119 ? -0.469 10.576 13.402 1.00 98.56 119 ALA A N 1
ATOM 965 C CA . ALA A 1 119 ? -1.002 11.279 14.567 1.00 98.56 119 ALA A CA 1
ATOM 966 C C . ALA A 1 119 ? -2.485 11.653 14.382 1.00 98.56 119 ALA A C 1
ATOM 968 O O . ALA A 1 119 ? -3.298 11.394 15.270 1.00 98.56 119 ALA A O 1
ATOM 969 N N . ILE A 1 120 ? -2.847 12.187 13.208 1.00 98.62 120 ILE A N 1
ATOM 970 C CA . ILE A 1 120 ? -4.238 12.493 12.840 1.00 98.62 120 ILE A CA 1
ATOM 971 C C . ILE A 1 120 ? -5.106 11.236 12.931 1.00 98.62 120 ILE A C 1
ATOM 973 O O . ILE A 1 120 ? -6.116 11.241 13.635 1.00 98.62 120 ILE A O 1
ATOM 977 N N . LEU A 1 121 ? -4.702 10.156 12.262 1.00 98.62 121 LEU A N 1
ATOM 978 C CA . LEU A 1 121 ? -5.458 8.904 12.214 1.00 98.62 121 LEU A CA 1
ATOM 979 C C . LEU A 1 121 ? -5.662 8.309 13.610 1.00 98.62 121 LEU A C 1
ATOM 981 O O . LEU A 1 121 ? -6.796 8.002 13.983 1.00 98.62 121 LEU A O 1
ATOM 985 N N . LYS A 1 122 ? -4.595 8.256 14.419 1.00 97.75 122 LYS A N 1
ATOM 986 C CA . LYS A 1 122 ? -4.642 7.773 15.805 1.00 97.75 122 LYS A CA 1
ATOM 987 C C . LYS A 1 122 ? -5.618 8.580 16.665 1.00 97.75 122 LYS A C 1
ATOM 989 O O . LYS A 1 122 ? -6.309 7.993 17.487 1.00 97.75 122 LYS A O 1
ATOM 994 N N . SER A 1 123 ? -5.699 9.899 16.476 1.00 98.31 123 SER A N 1
ATOM 995 C CA . SER A 1 123 ? -6.646 10.746 17.221 1.00 98.31 123 SER A CA 1
ATOM 996 C C . SER A 1 123 ? -8.114 10.552 16.820 1.00 98.31 123 SER A C 1
ATOM 998 O O . SER A 1 123 ? -9.007 10.814 17.622 1.00 98.31 123 SER A O 1
ATOM 1000 N N . ILE A 1 124 ? -8.382 10.110 15.587 1.00 98.19 124 ILE A N 1
ATOM 1001 C CA . ILE A 1 124 ? -9.745 9.973 15.061 1.00 98.19 124 ILE A CA 1
ATOM 1002 C C . ILE A 1 124 ? -10.302 8.596 15.414 1.00 98.19 124 ILE A C 1
ATOM 1004 O O . ILE A 1 124 ? -11.348 8.502 16.061 1.00 98.19 124 ILE A O 1
ATOM 1008 N N . LEU A 1 125 ? -9.606 7.542 14.996 1.00 97.38 125 LEU A N 1
ATOM 1009 C CA . LEU A 1 125 ? -9.941 6.153 15.288 1.00 97.38 125 LEU A CA 1
ATOM 1010 C C . LEU A 1 125 ? -8.623 5.394 15.499 1.00 97.38 125 LEU A C 1
ATOM 1012 O O . LEU A 1 125 ? -7.927 5.114 14.517 1.00 97.38 125 LEU A O 1
ATOM 1016 N N . PRO A 1 126 ? -8.241 5.124 16.760 1.00 96.81 126 PRO A N 1
ATOM 1017 C CA . PRO A 1 126 ? -6.999 4.432 17.071 1.00 96.81 126 PRO A CA 1
ATOM 1018 C C . PRO A 1 126 ? -6.934 3.045 16.429 1.00 96.81 126 PRO A C 1
ATOM 1020 O O . PRO A 1 126 ? -7.877 2.265 16.514 1.00 96.81 126 PRO A O 1
ATOM 1023 N N . GLY A 1 127 ? -5.791 2.733 15.829 1.00 95.94 127 GLY A N 1
ATOM 1024 C CA . GLY A 1 127 ? -5.475 1.430 15.260 1.00 95.94 127 GLY A CA 1
ATOM 1025 C C . GLY A 1 127 ? -4.139 1.473 14.525 1.00 95.94 127 GLY A C 1
ATOM 1026 O O . GLY A 1 127 ? -3.531 2.548 14.433 1.00 95.94 127 GLY A O 1
ATOM 1027 N N . PRO A 1 128 ? -3.675 0.325 14.017 1.00 96.69 128 PRO A N 1
ATOM 1028 C CA . PRO A 1 128 ? -2.435 0.263 13.264 1.00 96.69 128 PRO A CA 1
ATOM 1029 C C . PRO A 1 128 ? -2.564 0.998 11.924 1.00 96.69 128 PRO A C 1
ATOM 1031 O O . PRO A 1 128 ? -3.656 1.134 11.359 1.00 96.69 128 PRO A O 1
ATOM 1034 N N . VAL A 1 129 ? -1.434 1.475 11.410 1.00 98.00 129 VAL A N 1
ATOM 1035 C CA . VAL A 1 129 ? -1.338 2.206 10.146 1.00 98.00 129 VAL A CA 1
ATOM 1036 C C . VAL A 1 129 ? -0.352 1.506 9.218 1.00 98.00 129 VAL A C 1
ATOM 1038 O O . VAL A 1 129 ? 0.818 1.297 9.550 1.00 98.00 129 VAL A O 1
ATOM 1041 N N . ALA A 1 130 ? -0.845 1.160 8.033 1.00 97.88 130 ALA A N 1
ATOM 104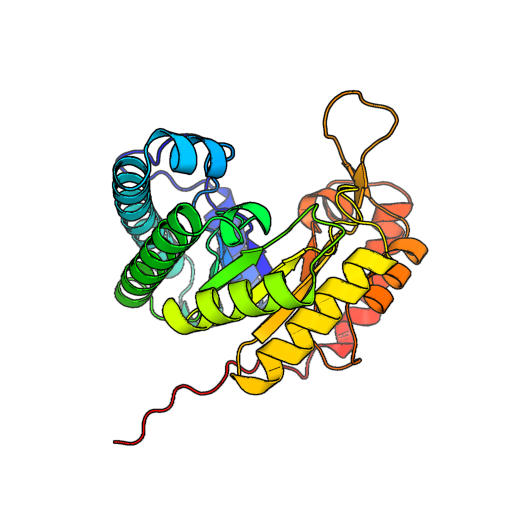2 C CA . ALA A 1 130 ? -0.074 0.579 6.951 1.00 97.88 130 ALA A CA 1
ATOM 1043 C C . ALA A 1 130 ? 0.223 1.623 5.867 1.00 97.88 130 ALA A C 1
ATOM 1045 O O . ALA A 1 130 ? -0.612 2.481 5.565 1.00 97.88 130 ALA A O 1
ATOM 1046 N N . ILE A 1 131 ? 1.394 1.507 5.243 1.00 97.25 131 ILE A N 1
ATOM 1047 C CA . ILE A 1 131 ? 1.774 2.255 4.038 1.00 97.25 131 ILE A CA 1
ATOM 1048 C C . ILE A 1 131 ? 2.226 1.277 2.954 1.00 97.25 131 ILE A C 1
ATOM 1050 O O . ILE A 1 131 ? 2.704 0.189 3.280 1.00 97.25 131 ILE A O 1
ATOM 1054 N N . SER A 1 132 ? 2.113 1.662 1.683 1.00 96.44 132 SER A N 1
ATOM 1055 C CA . SER A 1 132 ? 2.677 0.888 0.571 1.00 96.44 132 SER A CA 1
ATOM 1056 C C . SER A 1 132 ? 3.930 1.536 0.002 1.00 96.44 132 SER A C 1
ATOM 1058 O O . SER A 1 132 ? 4.037 2.762 -0.055 1.00 96.44 132 SER A O 1
ATOM 1060 N N . GLY A 1 133 ? 4.873 0.707 -0.435 1.00 96.06 133 GLY A N 1
ATOM 1061 C CA . GLY A 1 133 ? 6.062 1.136 -1.159 1.00 96.06 133 GLY A CA 1
ATOM 1062 C C . GLY A 1 133 ? 6.308 0.291 -2.401 1.00 96.06 133 GLY A C 1
ATOM 1063 O O . GLY A 1 133 ? 5.979 -0.895 -2.434 1.00 96.06 133 GLY A O 1
ATOM 1064 N N . TYR A 1 134 ? 6.920 0.910 -3.403 1.00 96.06 134 TYR A N 1
ATOM 1065 C CA . TYR A 1 134 ? 7.378 0.263 -4.630 1.00 96.06 134 TYR A CA 1
ATOM 1066 C C . TYR A 1 134 ? 8.683 0.919 -5.092 1.00 96.06 134 TYR A C 1
ATOM 1068 O O . TYR A 1 134 ? 9.122 1.929 -4.538 1.00 96.06 134 TYR A O 1
ATOM 1076 N N . THR A 1 135 ? 9.338 0.339 -6.092 1.00 95.06 135 THR A N 1
ATOM 1077 C CA . THR A 1 135 ? 10.452 0.981 -6.797 1.00 95.06 135 THR A CA 1
ATOM 1078 C C . THR A 1 135 ? 10.693 0.289 -8.132 1.00 95.06 135 THR A C 1
ATOM 1080 O O . THR A 1 135 ? 10.400 -0.896 -8.276 1.00 95.06 135 THR A O 1
ATOM 1083 N N . ASP A 1 136 ? 11.273 1.014 -9.077 1.00 92.12 136 ASP A N 1
ATOM 1084 C CA . ASP A 1 136 ? 11.864 0.506 -10.319 1.00 92.12 136 ASP A CA 1
ATOM 1085 C C . ASP A 1 136 ? 13.407 0.435 -10.249 1.00 92.12 136 ASP A C 1
ATOM 1087 O O . ASP A 1 136 ? 14.091 0.015 -11.190 1.00 92.12 136 ASP A O 1
ATOM 1091 N N . LEU A 1 137 ? 13.993 0.812 -9.105 1.00 89.56 137 LEU A N 1
ATOM 1092 C CA . LEU A 1 137 ? 15.432 0.826 -8.898 1.00 89.56 137 LEU A CA 1
ATOM 1093 C C . LEU A 1 137 ? 15.977 -0.600 -8.776 1.00 89.56 137 LEU A C 1
ATOM 1095 O O . LEU A 1 137 ? 16.016 -1.211 -7.704 1.00 89.56 137 LEU A O 1
ATOM 1099 N N . LYS A 1 138 ? 16.520 -1.103 -9.886 1.00 84.75 138 LYS A N 1
ATOM 1100 C CA . LYS A 1 138 ? 17.130 -2.442 -9.964 1.00 84.75 138 LYS A CA 1
ATOM 1101 C C . LYS A 1 138 ? 18.430 -2.578 -9.158 1.00 84.75 138 LYS A C 1
ATOM 1103 O O . LYS A 1 138 ? 18.861 -3.695 -8.870 1.00 84.75 138 LYS A O 1
ATOM 1108 N N . SER A 1 139 ? 19.059 -1.460 -8.785 1.00 72.38 139 SER A N 1
ATOM 1109 C CA . SER A 1 139 ? 20.310 -1.406 -8.022 1.00 72.38 139 SER A CA 1
ATOM 1110 C C . SER A 1 139 ? 20.113 -0.606 -6.729 1.00 72.38 139 SER A C 1
ATOM 1112 O O . SER A 1 139 ? 19.434 0.415 -6.738 1.00 72.38 139 SER A O 1
ATOM 1114 N N . LYS A 1 140 ? 20.760 -1.031 -5.628 1.00 90.44 140 LYS A N 1
ATOM 1115 C CA . LYS A 1 140 ? 20.722 -0.456 -4.250 1.00 90.44 140 LYS A CA 1
ATOM 1116 C C . LYS A 1 140 ? 19.695 -1.044 -3.243 1.00 90.44 140 LYS A C 1
ATOM 1118 O O . LYS A 1 140 ? 19.221 -0.301 -2.378 1.00 90.44 140 LYS A O 1
ATOM 1123 N N . PRO A 1 141 ? 19.442 -2.367 -3.204 1.00 94.31 141 PRO A N 1
ATOM 1124 C CA . PRO A 1 141 ? 18.460 -2.963 -2.286 1.00 94.31 141 PRO A CA 1
ATOM 1125 C C . PRO A 1 141 ? 18.755 -2.689 -0.799 1.00 94.31 141 PRO A C 1
ATOM 1127 O O . PRO A 1 141 ? 17.860 -2.308 -0.053 1.00 94.31 141 PRO A O 1
ATOM 1130 N N . LYS A 1 142 ? 20.020 -2.794 -0.359 1.00 95.25 142 LYS A N 1
ATOM 1131 C CA . LYS A 1 142 ? 20.410 -2.527 1.043 1.00 95.25 142 LYS A CA 1
ATOM 1132 C C . LYS A 1 142 ? 20.199 -1.068 1.456 1.00 95.25 142 LYS A C 1
ATOM 1134 O O . LYS A 1 142 ? 19.768 -0.796 2.573 1.00 95.25 142 LYS A O 1
ATOM 1139 N N . LYS A 1 143 ? 20.509 -0.126 0.560 1.00 95.69 143 LYS A N 1
ATOM 1140 C CA . LYS A 1 143 ? 20.361 1.309 0.837 1.00 95.69 143 LYS A CA 1
ATOM 1141 C C . LYS A 1 143 ? 18.886 1.675 0.961 1.00 95.69 143 LYS A C 1
ATOM 1143 O O . LYS A 1 143 ? 18.511 2.347 1.915 1.00 95.69 143 LYS A O 1
ATOM 1148 N N . LEU A 1 144 ? 18.067 1.202 0.023 1.00 96.12 144 LEU A N 1
ATOM 1149 C CA . LEU A 1 144 ? 16.626 1.411 0.058 1.00 96.12 144 LEU A CA 1
ATOM 1150 C C . LEU A 1 144 ? 15.988 0.772 1.296 1.00 96.12 144 LEU A C 1
ATOM 1152 O O . LEU A 1 144 ? 15.241 1.448 1.996 1.00 96.12 144 LEU A O 1
ATOM 1156 N N . ALA A 1 145 ? 16.364 -0.465 1.639 1.00 95.56 145 ALA A N 1
ATOM 1157 C CA . ALA A 1 145 ? 15.912 -1.124 2.864 1.00 95.56 145 ALA A CA 1
ATOM 1158 C C . ALA A 1 145 ? 16.177 -0.278 4.116 1.00 95.56 145 ALA A C 1
ATOM 1160 O O . ALA A 1 145 ? 15.271 -0.067 4.916 1.00 95.56 145 ALA A O 1
ATOM 1161 N N . GLY A 1 146 ? 17.382 0.288 4.244 1.00 95.25 146 GLY A N 1
ATOM 1162 C CA . GLY A 1 146 ? 17.711 1.189 5.350 1.00 95.25 146 GLY A CA 1
ATOM 1163 C C . GLY A 1 146 ? 16.943 2.518 5.331 1.00 95.25 146 GLY A C 1
ATOM 1164 O O . GLY A 1 146 ? 16.783 3.144 6.377 1.00 95.25 146 GLY A O 1
ATOM 1165 N N . HIS A 1 147 ? 16.471 2.987 4.173 1.00 96.38 147 HIS A N 1
ATOM 1166 C CA . HIS A 1 147 ? 15.636 4.187 4.096 1.00 96.38 147 HIS A CA 1
ATOM 1167 C C . HIS A 1 147 ? 14.175 3.913 4.446 1.00 96.38 147 HIS A C 1
ATOM 1169 O O . HIS A 1 147 ? 13.599 4.710 5.185 1.00 96.38 147 HIS A O 1
ATOM 1175 N N . TRP A 1 148 ? 13.604 2.801 3.976 1.00 96.31 148 TRP A N 1
ATOM 1176 C CA . TRP A 1 148 ? 12.277 2.358 4.404 1.00 96.31 148 TRP A CA 1
ATOM 1177 C C . TRP A 1 148 ? 12.244 2.086 5.903 1.00 96.31 148 TRP A C 1
ATOM 1179 O O . TRP A 1 148 ? 11.361 2.595 6.579 1.00 96.31 148 TRP A O 1
ATOM 1189 N N . ASP A 1 149 ? 13.240 1.382 6.438 1.00 95.00 149 ASP A N 1
ATOM 1190 C CA . ASP A 1 149 ? 13.359 1.128 7.876 1.00 95.00 149 ASP A CA 1
ATOM 1191 C C . ASP A 1 149 ? 13.366 2.442 8.678 1.00 95.00 149 ASP A C 1
ATOM 1193 O O . ASP A 1 149 ? 12.519 2.664 9.540 1.00 95.00 149 ASP A O 1
ATOM 1197 N N . LYS A 1 150 ? 14.219 3.403 8.297 1.00 95.19 150 LYS A N 1
ATOM 1198 C CA . LYS A 1 150 ? 14.248 4.732 8.931 1.00 95.19 150 LYS A CA 1
ATOM 1199 C C . LYS A 1 150 ? 12.927 5.490 8.813 1.00 95.19 150 LYS A C 1
ATOM 1201 O O . LYS A 1 150 ? 12.572 6.201 9.753 1.00 95.19 150 LYS A O 1
ATOM 1206 N N . LEU A 1 151 ? 12.242 5.405 7.670 1.00 96.19 151 LEU A N 1
ATOM 1207 C CA . LEU A 1 151 ? 10.928 6.020 7.487 1.00 96.19 151 LEU A CA 1
ATOM 1208 C C . LEU A 1 151 ? 9.929 5.409 8.472 1.00 96.19 151 LEU A C 1
ATOM 1210 O O . LEU A 1 151 ? 9.312 6.156 9.230 1.00 96.19 151 LEU A O 1
ATOM 1214 N N . MET A 1 152 ? 9.814 4.080 8.493 1.00 95.75 152 MET A N 1
ATOM 1215 C CA . MET A 1 152 ? 8.890 3.340 9.355 1.00 95.75 152 MET A CA 1
ATOM 1216 C C . MET A 1 152 ? 9.143 3.650 10.831 1.00 95.75 152 MET A C 1
ATOM 1218 O O . MET A 1 152 ? 8.215 4.042 11.533 1.00 95.75 152 MET A O 1
ATOM 1222 N N . SER A 1 153 ? 10.402 3.620 11.285 1.00 94.38 153 SER A N 1
ATOM 1223 C CA . SER A 1 153 ? 10.766 3.942 12.673 1.00 94.38 153 SER A CA 1
ATOM 1224 C C . SER A 1 153 ? 10.415 5.380 13.055 1.00 94.38 153 SER A C 1
ATOM 1226 O O . SER A 1 153 ? 9.784 5.614 14.085 1.00 94.38 153 SER A O 1
ATOM 1228 N N . LYS A 1 154 ? 10.777 6.365 12.221 1.00 95.69 154 LYS A N 1
ATOM 1229 C CA . LYS A 1 154 ? 10.544 7.792 12.523 1.00 95.69 154 LYS A CA 1
ATOM 1230 C C . LYS A 1 154 ? 9.079 8.206 12.448 1.00 95.69 154 LYS A C 1
ATOM 1232 O O . LYS A 1 154 ? 8.664 9.123 13.154 1.00 95.69 154 LYS A O 1
ATOM 1237 N N . SER A 1 155 ? 8.314 7.571 11.568 1.00 95.38 155 SER A N 1
ATOM 1238 C CA . SER A 1 155 ? 6.873 7.800 11.440 1.00 95.38 155 SER A CA 1
ATOM 1239 C C . SER A 1 155 ? 6.047 6.895 12.350 1.00 95.38 155 SER A C 1
ATOM 1241 O O . SER A 1 155 ? 4.849 7.125 12.495 1.00 95.38 155 SER A O 1
ATOM 1243 N N . SER A 1 156 ? 6.696 5.929 13.011 1.00 94.12 156 SER A N 1
ATOM 1244 C CA . SER A 1 156 ? 6.087 4.905 13.860 1.00 94.12 156 SER A CA 1
ATOM 1245 C C . SER A 1 156 ? 4.994 4.105 13.143 1.00 94.12 156 SER A C 1
ATOM 1247 O O . SER A 1 156 ? 3.984 3.764 13.751 1.00 94.12 156 SER A O 1
ATOM 1249 N N . MET A 1 157 ? 5.165 3.859 11.846 1.00 95.25 157 MET A N 1
ATOM 1250 C CA . MET A 1 157 ? 4.236 3.042 11.063 1.00 95.25 157 MET A CA 1
ATOM 1251 C C . MET A 1 157 ? 4.358 1.572 11.446 1.00 95.25 157 MET A C 1
ATOM 1253 O O . MET A 1 157 ? 5.446 1.106 11.773 1.00 95.25 157 MET A O 1
ATOM 1257 N N . ASP A 1 158 ? 3.248 0.844 11.371 1.00 95.06 158 ASP A N 1
ATOM 1258 C CA . ASP A 1 158 ? 3.172 -0.526 11.879 1.00 95.06 158 ASP A CA 1
ATOM 1259 C C . ASP A 1 158 ? 3.493 -1.555 10.784 1.00 95.06 158 ASP A C 1
ATOM 1261 O O . ASP A 1 158 ? 4.152 -2.569 11.036 1.00 95.06 158 ASP A O 1
ATOM 1265 N N . ILE A 1 159 ? 3.039 -1.286 9.552 1.00 95.62 159 ILE A N 1
ATOM 1266 C CA . ILE A 1 159 ? 3.134 -2.227 8.430 1.00 95.62 159 ILE A CA 1
ATOM 1267 C C . ILE A 1 159 ? 3.629 -1.533 7.160 1.00 95.62 159 ILE A C 1
ATOM 1269 O O . ILE A 1 159 ? 3.050 -0.547 6.703 1.00 95.62 159 ILE A O 1
ATOM 1273 N N . LEU A 1 160 ? 4.667 -2.107 6.550 1.00 96.69 160 LEU A N 1
ATOM 1274 C CA . LEU A 1 160 ? 5.073 -1.806 5.181 1.00 96.69 160 LEU A CA 1
ATOM 1275 C C . LEU A 1 160 ? 4.531 -2.883 4.235 1.00 96.69 160 LEU A C 1
ATOM 1277 O O . LEU A 1 160 ? 4.952 -4.039 4.294 1.00 96.69 160 LEU A O 1
ATOM 1281 N N . LEU A 1 161 ? 3.630 -2.488 3.340 1.00 97.44 161 LEU A N 1
ATOM 1282 C CA . LEU A 1 161 ? 3.183 -3.280 2.198 1.00 97.44 161 LEU A CA 1
ATOM 1283 C C . LEU A 1 161 ? 4.143 -3.026 1.026 1.00 97.44 161 LEU A C 1
ATOM 1285 O O . LEU A 1 161 ? 4.071 -1.989 0.377 1.00 97.44 161 LEU A O 1
ATOM 1289 N N . LEU A 1 162 ? 5.091 -3.931 0.782 1.00 97.25 162 LEU A N 1
ATOM 1290 C CA . LEU A 1 162 ? 6.107 -3.743 -0.264 1.00 97.25 162 LEU A CA 1
ATOM 1291 C C . LEU A 1 162 ? 5.707 -4.490 -1.538 1.00 97.25 162 LEU A C 1
ATOM 1293 O O . LEU A 1 162 ? 5.617 -5.717 -1.509 1.00 97.25 162 LEU A O 1
ATOM 1297 N N . GLN A 1 163 ? 5.484 -3.767 -2.633 1.00 97.44 163 GLN A N 1
ATOM 1298 C CA . GLN A 1 163 ? 5.137 -4.343 -3.935 1.00 97.44 163 GLN A CA 1
ATOM 1299 C C . GLN A 1 163 ? 6.315 -5.092 -4.562 1.00 97.44 163 GLN A C 1
ATOM 1301 O O . GLN A 1 163 ? 7.457 -4.635 -4.498 1.00 97.44 163 GLN A O 1
ATOM 1306 N N . ASP A 1 164 ? 6.026 -6.237 -5.188 1.00 96.06 164 ASP A N 1
ATOM 1307 C CA . ASP A 1 164 ? 7.043 -7.041 -5.869 1.00 96.06 164 ASP A CA 1
ATOM 1308 C C . ASP A 1 164 ? 7.537 -6.407 -7.184 1.00 96.06 164 ASP A C 1
ATOM 1310 O O . ASP A 1 164 ? 8.659 -6.703 -7.610 1.00 96.06 164 ASP A O 1
ATOM 1314 N N . GLY A 1 165 ? 6.730 -5.524 -7.788 1.00 95.81 165 GLY A N 1
ATOM 1315 C CA . GLY A 1 165 ? 7.009 -4.782 -9.018 1.00 95.81 165 GLY A CA 1
ATOM 1316 C C . GLY A 1 165 ? 7.062 -5.645 -10.281 1.00 95.81 165 GLY A C 1
ATOM 1317 O O . GLY A 1 165 ? 7.569 -5.188 -11.308 1.00 95.81 165 GLY A O 1
ATOM 1318 N N . LEU A 1 166 ? 6.609 -6.901 -10.217 1.00 96.25 166 LEU A N 1
ATOM 1319 C CA . LEU A 1 166 ? 6.776 -7.871 -11.302 1.00 96.25 166 LEU A CA 1
ATOM 1320 C C . LEU A 1 166 ? 5.634 -7.824 -12.323 1.00 96.25 166 LEU A C 1
ATOM 1322 O O . LEU A 1 166 ? 5.884 -8.008 -13.512 1.00 96.25 166 LEU A O 1
ATOM 1326 N N . GLY A 1 167 ? 4.396 -7.609 -11.884 1.00 94.56 167 GLY A N 1
ATOM 1327 C CA . GLY A 1 167 ? 3.220 -7.482 -12.751 1.00 94.56 167 GLY A CA 1
ATOM 1328 C C . GLY A 1 167 ? 3.180 -6.152 -13.500 1.00 94.56 167 GLY A C 1
ATOM 1329 O O . GLY A 1 167 ? 2.838 -6.118 -14.683 1.00 94.56 167 GLY A O 1
ATOM 1330 N N . ALA A 1 168 ? 3.611 -5.073 -12.844 1.00 93.56 168 ALA A N 1
ATOM 1331 C CA . ALA A 1 168 ? 3.788 -3.752 -13.447 1.00 93.56 168 ALA A CA 1
ATOM 1332 C C . ALA A 1 168 ? 5.091 -3.609 -14.263 1.00 93.56 168 ALA A C 1
ATOM 1334 O O . ALA A 1 168 ? 5.328 -2.561 -14.857 1.00 93.56 168 ALA A O 1
ATOM 1335 N N . LYS A 1 169 ? 5.935 -4.653 -14.316 1.00 93.94 169 LYS A N 1
ATOM 1336 C CA . LYS A 1 169 ? 7.239 -4.667 -15.014 1.00 93.94 169 LYS A CA 1
ATOM 1337 C C . LYS A 1 169 ? 8.222 -3.578 -14.555 1.00 93.94 169 LYS A C 1
ATOM 1339 O O . LYS A 1 169 ? 9.108 -3.185 -15.312 1.00 93.94 169 LYS A O 1
ATOM 1344 N N . LEU A 1 170 ? 8.099 -3.118 -13.312 1.00 93.50 170 LEU A N 1
ATOM 1345 C CA . LEU A 1 170 ? 9.047 -2.181 -12.701 1.00 93.50 170 LEU A CA 1
ATOM 1346 C C . LEU A 1 170 ? 10.349 -2.890 -12.304 1.00 93.50 170 LEU A C 1
ATOM 1348 O O . LEU A 1 170 ? 11.427 -2.301 -12.328 1.00 93.50 170 LEU A O 1
ATOM 1352 N N . MET A 1 171 ? 10.261 -4.180 -11.970 1.00 94.75 171 MET A N 1
ATOM 1353 C CA . MET A 1 171 ? 11.373 -4.971 -11.455 1.00 94.75 171 MET A CA 1
ATOM 1354 C C . MET A 1 171 ? 11.519 -6.307 -12.182 1.00 94.75 171 MET A C 1
ATOM 1356 O O . MET A 1 171 ? 10.554 -6.898 -12.657 1.00 94.75 171 MET A O 1
ATOM 1360 N N . GLU A 1 172 ? 12.750 -6.819 -12.195 1.00 95.06 172 GLU A N 1
ATOM 1361 C CA . GLU A 1 172 ? 13.031 -8.210 -12.563 1.00 95.06 172 GLU A CA 1
ATOM 1362 C C . GLU A 1 172 ? 12.932 -9.124 -11.331 1.00 95.06 172 GLU A C 1
ATOM 1364 O O . GLU A 1 172 ? 13.218 -8.665 -10.215 1.00 95.06 172 GLU A O 1
ATOM 1369 N N . PRO A 1 173 ? 12.648 -10.433 -11.492 1.00 95.12 173 PRO A N 1
ATOM 1370 C CA . PRO A 1 173 ? 12.528 -11.372 -10.373 1.00 95.12 173 PRO A CA 1
ATOM 1371 C C . PRO A 1 173 ? 13.711 -11.336 -9.397 1.00 95.12 173 PRO A C 1
ATOM 1373 O O . PRO A 1 173 ? 13.508 -11.251 -8.184 1.00 95.12 173 PRO A O 1
ATOM 1376 N N . TYR A 1 174 ? 14.947 -11.326 -9.913 1.00 95.31 174 TYR A N 1
ATOM 1377 C CA . TYR A 1 174 ? 16.155 -11.277 -9.084 1.00 95.31 174 TYR A CA 1
ATOM 1378 C C . TYR A 1 174 ? 16.271 -9.967 -8.292 1.00 95.31 174 TYR A C 1
ATOM 1380 O O . TYR A 1 174 ? 16.522 -9.998 -7.086 1.00 95.31 174 TYR A O 1
ATOM 1388 N N . SER A 1 175 ? 16.050 -8.819 -8.939 1.00 95.88 175 SER A N 1
ATOM 1389 C CA . SER A 1 175 ? 16.101 -7.507 -8.282 1.00 95.88 175 SER A CA 1
ATOM 1390 C C . SER A 1 175 ? 15.012 -7.372 -7.218 1.00 95.88 175 SER A C 1
ATOM 1392 O O . SER A 1 175 ? 15.304 -6.938 -6.103 1.00 95.88 175 SER A O 1
ATOM 1394 N N . SER A 1 176 ? 13.789 -7.817 -7.525 1.00 96.31 176 SER A N 1
ATOM 1395 C CA . SER A 1 176 ? 12.661 -7.857 -6.587 1.00 96.31 176 SER A CA 1
ATOM 1396 C C . SER A 1 176 ? 12.997 -8.718 -5.364 1.00 96.31 176 SER A C 1
ATOM 1398 O O . SER A 1 176 ? 12.962 -8.244 -4.226 1.00 96.31 176 SER A O 1
ATOM 1400 N N . ARG A 1 177 ? 13.478 -9.950 -5.580 1.00 96.12 177 ARG A N 1
ATOM 1401 C CA . ARG A 1 177 ? 13.901 -10.848 -4.496 1.00 96.12 177 ARG A CA 1
ATOM 1402 C C . ARG A 1 177 ? 15.010 -10.241 -3.648 1.00 96.12 177 ARG A C 1
ATOM 1404 O O . ARG A 1 177 ? 14.967 -10.323 -2.420 1.00 96.12 177 ARG A O 1
ATOM 1411 N N . SER A 1 178 ? 16.007 -9.635 -4.290 1.00 95.94 178 SER A N 1
ATOM 1412 C CA . SER A 1 178 ? 17.120 -9.001 -3.591 1.00 95.94 178 SER A CA 1
ATOM 1413 C C . SER A 1 178 ? 16.654 -7.833 -2.722 1.00 95.94 178 SER A C 1
ATOM 1415 O O . SER A 1 178 ? 17.189 -7.664 -1.624 1.00 95.94 178 SER A O 1
ATOM 1417 N N . LEU A 1 179 ? 15.684 -7.039 -3.185 1.00 96.38 179 LEU A N 1
ATOM 1418 C CA . LEU A 1 179 ? 15.101 -5.952 -2.404 1.00 96.38 179 LEU A CA 1
ATOM 1419 C C . LEU A 1 179 ? 14.306 -6.488 -1.213 1.00 96.38 179 LEU A C 1
ATOM 1421 O O . LEU A 1 179 ? 14.584 -6.097 -0.080 1.00 96.38 179 LEU A O 1
ATOM 1425 N N . HIS A 1 180 ? 13.384 -7.424 -1.443 1.00 95.75 180 HIS A N 1
ATOM 1426 C CA . HIS A 1 180 ? 12.586 -8.026 -0.376 1.00 95.75 180 HIS A CA 1
ATOM 1427 C C . HIS A 1 180 ? 13.464 -8.686 0.694 1.00 95.75 180 HIS A C 1
ATOM 1429 O O . HIS A 1 180 ? 13.191 -8.541 1.886 1.00 95.75 180 HIS A O 1
ATOM 1435 N N . ASN A 1 181 ? 14.550 -9.359 0.302 1.00 94.75 181 ASN A N 1
ATOM 1436 C CA . ASN A 1 181 ? 15.487 -9.953 1.254 1.00 94.75 181 ASN A CA 1
ATOM 1437 C C . ASN A 1 181 ? 16.209 -8.881 2.088 1.00 94.75 181 ASN A C 1
ATOM 1439 O O . ASN A 1 181 ? 16.333 -9.015 3.307 1.00 94.75 181 ASN A O 1
ATOM 1443 N N . ALA A 1 182 ? 16.652 -7.792 1.450 1.00 94.94 182 ALA A N 1
ATOM 1444 C CA . ALA A 1 182 ? 17.301 -6.685 2.146 1.00 94.94 182 ALA A CA 1
ATOM 1445 C C . ALA A 1 182 ? 16.351 -5.993 3.137 1.00 94.94 182 ALA A C 1
ATOM 1447 O O . ALA A 1 182 ? 16.744 -5.735 4.274 1.00 94.94 182 ALA A O 1
ATOM 1448 N N . VAL A 1 183 ? 15.101 -5.748 2.732 1.00 94.12 183 VAL A N 1
ATOM 1449 C CA . VAL A 1 183 ? 14.062 -5.146 3.580 1.00 94.12 183 VAL A CA 1
ATOM 1450 C C . VAL A 1 183 ? 13.705 -6.075 4.741 1.00 94.12 183 VAL A C 1
ATOM 1452 O O . VAL A 1 183 ? 13.736 -5.644 5.890 1.00 94.12 183 VAL A O 1
ATOM 1455 N N . SER A 1 184 ? 13.467 -7.365 4.481 1.00 91.19 184 SER A N 1
ATOM 1456 C CA . SER A 1 184 ? 13.185 -8.347 5.539 1.00 91.19 184 SER A CA 1
ATOM 1457 C C . SER A 1 184 ? 14.327 -8.438 6.556 1.00 91.19 184 SER A C 1
ATOM 1459 O O . SER A 1 184 ? 14.079 -8.479 7.758 1.00 91.19 184 SER A O 1
ATOM 1461 N N . THR A 1 185 ? 15.579 -8.410 6.092 1.00 90.81 185 THR A N 1
ATOM 1462 C CA . THR A 1 185 ? 16.758 -8.427 6.970 1.00 90.81 185 THR A CA 1
ATOM 1463 C C . THR A 1 185 ? 16.840 -7.169 7.834 1.00 90.81 185 THR A C 1
ATOM 1465 O O . THR A 1 185 ? 17.077 -7.280 9.034 1.00 90.81 185 THR A O 1
ATOM 1468 N N . ALA A 1 186 ? 16.620 -5.986 7.250 1.00 90.62 186 ALA A N 1
ATOM 1469 C CA . ALA A 1 186 ? 16.645 -4.726 7.991 1.00 90.62 186 ALA A CA 1
ATOM 1470 C C . ALA A 1 186 ? 15.537 -4.668 9.060 1.00 90.62 186 ALA A C 1
ATOM 1472 O O . ALA A 1 186 ? 15.797 -4.316 10.206 1.00 90.62 186 ALA A O 1
ATOM 1473 N N . PHE A 1 187 ? 14.320 -5.098 8.719 1.00 88.56 187 PHE A N 1
ATOM 1474 C CA . PHE A 1 187 ? 13.149 -4.951 9.588 1.00 88.56 187 PHE A CA 1
ATOM 1475 C C . PHE A 1 187 ? 13.123 -5.946 10.757 1.00 88.56 187 PHE A C 1
ATOM 1477 O O . PHE A 1 187 ? 12.602 -5.614 11.823 1.00 88.56 187 PHE A O 1
ATOM 1484 N N . ARG A 1 188 ? 13.758 -7.125 10.622 1.00 81.31 188 ARG A N 1
ATOM 1485 C CA . ARG A 1 188 ? 13.941 -8.074 11.743 1.00 81.31 188 ARG A CA 1
ATOM 1486 C C . ARG A 1 188 ? 14.627 -7.438 12.954 1.00 81.31 188 ARG A C 1
ATOM 1488 O O . ARG A 1 188 ? 14.399 -7.881 14.073 1.00 81.31 188 ARG A O 1
ATOM 1495 N N . GLN A 1 189 ? 15.447 -6.409 12.746 1.00 73.12 189 GLN A N 1
ATOM 1496 C CA . GLN A 1 189 ? 16.174 -5.739 13.823 1.00 73.12 189 GLN A CA 1
ATOM 1497 C C . GLN A 1 189 ? 15.299 -4.768 14.631 1.00 73.12 189 GLN A C 1
ATOM 1499 O O . GLN A 1 189 ? 15.622 -4.491 15.781 1.00 73.12 189 GLN A O 1
ATOM 1504 N N . GLN A 1 190 ? 14.205 -4.251 14.057 1.00 66.12 190 GLN A N 1
ATOM 1505 C CA . GLN A 1 190 ? 13.439 -3.132 14.632 1.00 66.12 190 GLN A CA 1
ATOM 1506 C C . GLN A 1 190 ? 11.960 -3.449 14.909 1.00 66.12 190 GLN A C 1
ATOM 1508 O O . GLN A 1 190 ? 11.200 -2.549 15.250 1.00 66.12 190 GLN A O 1
ATOM 1513 N N . LYS A 1 191 ? 11.557 -4.728 14.823 1.00 72.19 191 LYS A N 1
ATOM 1514 C CA . LYS A 1 191 ? 10.182 -5.219 15.070 1.00 72.19 191 LYS A CA 1
ATOM 1515 C C . LYS A 1 191 ? 9.099 -4.596 14.170 1.00 72.19 191 LYS A C 1
ATOM 1517 O O . LYS A 1 191 ? 7.923 -4.621 14.516 1.00 72.19 191 LYS A O 1
ATOM 1522 N N . HIS A 1 192 ? 9.470 -4.078 13.003 1.00 80.88 192 HIS A N 1
ATOM 1523 C CA . HIS A 1 192 ? 8.502 -3.622 12.003 1.00 80.88 192 HIS A CA 1
ATOM 1524 C C . HIS A 1 192 ? 7.954 -4.797 11.198 1.00 80.88 192 HIS A C 1
ATOM 1526 O O . HIS A 1 192 ? 8.695 -5.725 10.862 1.00 80.88 192 HIS A O 1
ATOM 1532 N N . THR A 1 193 ? 6.680 -4.725 10.811 1.00 89.94 193 THR A N 1
ATOM 1533 C CA . THR A 1 193 ? 6.075 -5.748 9.952 1.00 89.94 193 THR A CA 1
ATOM 1534 C C . THR A 1 193 ? 6.242 -5.368 8.485 1.00 89.94 193 THR A C 1
ATOM 1536 O O . THR A 1 193 ? 5.856 -4.279 8.063 1.00 89.94 193 THR A O 1
ATOM 1539 N N . VAL A 1 194 ? 6.787 -6.285 7.683 1.00 92.69 194 VAL A N 1
ATOM 1540 C CA . VAL A 1 194 ? 6.807 -6.168 6.217 1.00 92.69 194 VAL A CA 1
ATOM 1541 C C . VAL A 1 194 ? 5.926 -7.252 5.644 1.00 92.69 194 VAL A C 1
ATOM 1543 O O . VAL A 1 194 ? 6.171 -8.436 5.875 1.00 92.69 194 VAL A O 1
ATOM 1546 N N . ILE A 1 195 ? 4.940 -6.844 4.859 1.00 95.00 195 ILE A N 1
ATOM 1547 C CA . ILE A 1 195 ? 4.070 -7.746 4.119 1.00 95.00 195 ILE A CA 1
ATOM 1548 C C . ILE A 1 195 ? 4.386 -7.558 2.637 1.00 95.00 195 ILE A C 1
ATOM 1550 O O . ILE A 1 195 ? 4.123 -6.488 2.086 1.00 95.00 195 ILE A O 1
ATOM 1554 N N . PRO A 1 196 ? 4.962 -8.565 1.964 1.00 95.81 196 PRO A N 1
ATOM 1555 C CA . PRO A 1 196 ? 5.088 -8.528 0.519 1.00 95.81 196 PRO A CA 1
ATOM 1556 C C . PRO A 1 196 ? 3.713 -8.439 -0.146 1.00 95.81 196 PRO A C 1
ATOM 1558 O O . PRO A 1 196 ? 2.787 -9.155 0.241 1.00 95.81 196 PRO A O 1
ATOM 1561 N N . VAL A 1 197 ? 3.596 -7.594 -1.163 1.00 96.75 197 VAL A N 1
ATOM 1562 C CA . VAL A 1 197 ? 2.424 -7.491 -2.029 1.00 96.75 197 VAL A CA 1
ATOM 1563 C C . VAL A 1 197 ? 2.774 -8.149 -3.357 1.00 96.75 197 VAL A C 1
ATOM 1565 O O . VAL A 1 197 ? 3.633 -7.666 -4.091 1.00 96.75 197 VAL A O 1
ATOM 1568 N N . VAL A 1 198 ? 2.123 -9.272 -3.644 1.00 96.62 198 VAL A N 1
ATOM 1569 C CA . VAL A 1 198 ? 2.294 -10.014 -4.894 1.00 96.62 198 VAL A CA 1
ATOM 1570 C C . VAL A 1 198 ? 1.286 -9.524 -5.917 1.00 96.62 198 VAL A C 1
ATOM 1572 O O . VAL A 1 198 ? 0.073 -9.634 -5.709 1.00 96.62 198 VAL A O 1
ATOM 1575 N N . GLU A 1 199 ? 1.788 -9.028 -7.040 1.00 96.94 199 GLU A N 1
ATOM 1576 C CA . GLU A 1 199 ? 0.960 -8.602 -8.160 1.00 96.94 199 GLU A CA 1
ATOM 1577 C C . GLU A 1 199 ? 0.456 -9.839 -8.920 1.00 96.94 199 GLU A C 1
ATOM 1579 O O . GLU A 1 199 ? 1.230 -10.615 -9.484 1.00 96.94 199 GLU A O 1
ATOM 1584 N N . ILE A 1 200 ? -0.860 -10.056 -8.933 1.00 96.19 200 ILE A N 1
ATOM 1585 C CA . ILE A 1 200 ? -1.518 -11.207 -9.582 1.00 96.19 200 ILE A CA 1
ATOM 1586 C C . ILE A 1 200 ? -2.010 -10.881 -11.000 1.00 96.19 200 ILE A C 1
ATOM 1588 O O . ILE A 1 200 ? -2.947 -11.497 -11.512 1.00 96.19 200 ILE A O 1
ATOM 1592 N N . PHE A 1 201 ? -1.369 -9.909 -11.642 1.00 95.88 201 PHE A N 1
ATOM 1593 C CA . PHE A 1 201 ? -1.692 -9.435 -12.982 1.00 95.88 201 PHE A CA 1
ATOM 1594 C C . PHE A 1 201 ? -0.440 -9.258 -13.844 1.00 95.88 201 PHE A C 1
ATOM 1596 O O . PHE A 1 201 ? 0.683 -9.337 -13.352 1.00 95.88 201 PHE A O 1
ATOM 1603 N N . GLU A 1 202 ? -0.653 -9.013 -15.130 1.00 94.94 202 GLU A N 1
ATOM 1604 C CA . GLU A 1 202 ? 0.347 -8.560 -16.098 1.00 94.94 202 GLU A CA 1
ATOM 1605 C C . GLU A 1 202 ? -0.191 -7.342 -16.846 1.00 94.94 202 GLU A C 1
ATOM 1607 O O . GLU A 1 202 ? -1.406 -7.216 -17.011 1.00 94.94 202 GLU A O 1
ATOM 1612 N N . ILE A 1 203 ? 0.694 -6.493 -17.368 1.00 93.81 203 ILE A N 1
ATOM 1613 C CA . ILE A 1 203 ? 0.318 -5.500 -18.385 1.00 93.81 203 ILE A CA 1
ATOM 1614 C C . ILE A 1 203 ? -0.212 -6.229 -19.625 1.00 93.81 203 ILE A C 1
ATOM 1616 O O . ILE A 1 203 ? 0.459 -7.120 -20.153 1.00 93.81 203 ILE A O 1
ATOM 1620 N N . ASP A 1 204 ? -1.391 -5.830 -20.098 1.00 92.06 204 ASP A N 1
ATOM 1621 C CA . ASP A 1 204 ? -1.993 -6.344 -21.321 1.00 92.06 204 ASP A CA 1
ATOM 1622 C C . ASP A 1 204 ? -1.156 -5.902 -22.534 1.00 92.06 204 ASP A C 1
ATOM 1624 O O . ASP A 1 204 ? -1.130 -4.714 -22.859 1.00 92.06 204 ASP A O 1
ATOM 1628 N N . PRO A 1 205 ? -0.476 -6.823 -23.242 1.00 88.75 205 PRO A N 1
ATOM 1629 C CA . PRO A 1 205 ? 0.373 -6.454 -24.373 1.00 88.75 205 PRO A CA 1
ATOM 1630 C C . PRO A 1 205 ? -0.428 -5.977 -25.594 1.00 88.75 205 PRO A C 1
ATOM 1632 O O . PRO A 1 205 ? 0.162 -5.541 -26.577 1.00 88.75 205 PRO A O 1
ATOM 1635 N N . ARG A 1 206 ? -1.762 -6.093 -25.568 1.00 90.12 206 ARG A N 1
ATOM 1636 C CA . ARG A 1 206 ? -2.649 -5.738 -26.686 1.00 90.12 206 ARG A CA 1
ATOM 1637 C C . ARG A 1 206 ? -3.088 -4.276 -26.653 1.00 90.12 206 ARG A C 1
ATOM 1639 O O . ARG A 1 206 ? -3.783 -3.841 -27.568 1.00 90.12 206 ARG A O 1
ATOM 1646 N N . THR A 1 207 ? -2.742 -3.527 -25.607 1.00 86.12 207 THR A N 1
ATOM 1647 C CA . THR A 1 207 ? -3.181 -2.140 -25.426 1.00 86.12 207 THR A CA 1
ATOM 1648 C C . THR A 1 207 ? -1.992 -1.216 -25.214 1.00 86.12 207 THR A C 1
ATOM 1650 O O . THR A 1 207 ? -1.057 -1.567 -24.503 1.00 86.12 207 THR A O 1
ATOM 1653 N N . ALA A 1 208 ? -2.039 -0.023 -25.812 1.00 78.69 208 ALA A N 1
ATOM 1654 C CA . ALA A 1 208 ? -1.022 1.008 -25.599 1.00 78.69 208 ALA A CA 1
ATOM 1655 C C . ALA A 1 208 ? -1.135 1.663 -24.209 1.00 78.69 208 ALA A C 1
ATOM 1657 O O . ALA A 1 208 ? -0.131 2.077 -23.636 1.00 78.69 208 ALA A O 1
ATOM 1658 N N . ASP A 1 209 ? -2.350 1.722 -23.658 1.00 83.12 209 ASP A N 1
ATOM 1659 C CA . ASP A 1 209 ? -2.599 2.216 -22.304 1.00 83.12 209 ASP A CA 1
ATOM 1660 C C . ASP A 1 209 ? -2.206 1.179 -21.248 1.00 83.12 209 ASP A C 1
ATOM 1662 O O . ASP A 1 209 ? -2.270 -0.031 -21.489 1.00 83.12 209 ASP A O 1
ATOM 1666 N N . PHE A 1 210 ? -1.908 1.650 -20.033 1.00 84.00 210 PHE A N 1
ATOM 1667 C CA . PHE A 1 210 ? -1.719 0.784 -18.871 1.00 84.00 210 PHE A CA 1
ATOM 1668 C C . PHE A 1 210 ? -3.044 0.106 -18.486 1.00 84.00 210 PHE A C 1
ATOM 1670 O O . PHE A 1 210 ? -3.836 0.611 -17.689 1.00 84.00 210 PHE A O 1
ATOM 1677 N N . LYS A 1 211 ? -3.292 -1.057 -19.084 1.00 89.94 211 LYS A N 1
ATOM 1678 C CA . LYS A 1 211 ? -4.348 -1.996 -18.710 1.00 89.94 211 LYS A CA 1
ATOM 1679 C C . LYS A 1 211 ? -3.707 -3.301 -18.297 1.00 89.94 211 LYS A C 1
ATOM 1681 O O . LYS A 1 211 ? -2.662 -3.685 -18.814 1.00 89.94 211 LYS A O 1
ATOM 1686 N N . THR A 1 212 ? -4.342 -3.982 -17.360 1.00 93.31 212 THR A N 1
ATOM 1687 C CA . THR A 1 212 ? -3.804 -5.200 -16.771 1.00 93.31 212 THR A CA 1
ATOM 1688 C C . THR A 1 212 ? -4.785 -6.352 -16.921 1.00 93.31 212 THR A C 1
ATOM 1690 O O . THR A 1 212 ? -6.002 -6.165 -16.900 1.00 93.31 212 THR A O 1
ATOM 1693 N N . ILE A 1 213 ? -4.246 -7.555 -17.083 1.00 94.31 213 ILE A N 1
ATOM 1694 C CA . ILE A 1 213 ? -4.990 -8.814 -17.169 1.00 94.31 213 ILE A CA 1
ATOM 1695 C C . ILE A 1 213 ? -4.515 -9.775 -16.078 1.00 94.31 213 ILE A C 1
ATOM 1697 O O . ILE A 1 213 ? -3.376 -9.659 -15.625 1.00 94.31 213 ILE A O 1
ATOM 1701 N N . PRO A 1 214 ? -5.347 -10.734 -15.636 1.00 96.19 214 PRO A N 1
ATOM 1702 C CA . PRO A 1 214 ? -4.930 -11.718 -14.642 1.00 96.19 214 PRO A CA 1
ATOM 1703 C C . PRO A 1 214 ? -3.714 -12.515 -15.126 1.00 96.19 214 PRO A C 1
ATOM 1705 O O . PRO A 1 214 ? -3.671 -12.942 -16.282 1.00 96.19 214 PRO A O 1
ATOM 1708 N N . THR A 1 215 ? -2.746 -12.741 -14.237 1.00 95.94 215 THR A N 1
ATOM 1709 C CA . THR A 1 215 ? -1.612 -13.631 -14.525 1.00 95.94 215 THR A CA 1
ATOM 1710 C C . THR A 1 215 ? -2.021 -15.103 -14.391 1.00 95.94 215 THR A C 1
ATOM 1712 O O . THR A 1 215 ? -3.133 -15.425 -13.978 1.00 95.94 215 THR A O 1
ATOM 1715 N N . THR A 1 216 ? -1.131 -16.038 -14.722 1.00 96.56 216 THR A N 1
ATOM 1716 C CA . THR A 1 216 ? -1.398 -17.471 -14.510 1.00 96.56 216 THR A CA 1
ATOM 1717 C C . THR A 1 216 ? -1.162 -17.878 -13.052 1.00 96.56 216 THR A C 1
ATOM 1719 O O . THR A 1 216 ? -0.330 -17.296 -12.353 1.00 96.56 216 THR A O 1
ATOM 1722 N N . VAL A 1 217 ? -1.800 -18.961 -12.588 1.00 96.00 217 VAL A N 1
ATOM 1723 C CA . VAL A 1 217 ? -1.513 -19.538 -11.257 1.00 96.00 217 VAL A CA 1
ATOM 1724 C C . VAL A 1 217 ? -0.035 -19.914 -11.102 1.00 96.00 217 VAL A C 1
ATOM 1726 O O . VAL A 1 217 ? 0.531 -19.753 -10.021 1.00 96.00 217 VAL A O 1
ATOM 1729 N N . GLY A 1 218 ? 0.608 -20.400 -12.170 1.00 96.88 218 GLY A N 1
ATOM 1730 C CA . GLY A 1 218 ? 2.037 -20.721 -12.168 1.00 96.88 218 GLY A CA 1
ATOM 1731 C C . GLY A 1 218 ? 2.900 -19.487 -11.904 1.00 96.88 218 GLY A C 1
ATOM 1732 O O . GLY A 1 218 ? 3.757 -19.512 -11.018 1.00 96.88 218 GLY A O 1
ATOM 1733 N N . THR A 1 219 ? 2.612 -18.386 -12.601 1.00 96.62 219 THR A N 1
ATOM 1734 C CA . THR A 1 219 ? 3.293 -17.102 -12.404 1.00 96.62 219 THR A CA 1
ATOM 1735 C C . THR A 1 219 ? 3.055 -16.557 -10.999 1.00 96.62 219 THR A C 1
ATOM 1737 O O . THR A 1 219 ? 4.020 -16.252 -10.302 1.00 96.62 219 THR A O 1
ATOM 1740 N N . MET A 1 220 ? 1.805 -16.526 -10.524 1.00 95.50 220 MET A N 1
ATOM 1741 C CA . MET A 1 220 ? 1.478 -16.101 -9.157 1.00 95.50 220 MET A CA 1
ATOM 1742 C C . MET A 1 220 ? 2.251 -16.916 -8.108 1.00 95.50 220 MET A C 1
ATOM 1744 O O . MET A 1 220 ? 2.841 -16.347 -7.191 1.00 95.50 220 MET A O 1
ATOM 1748 N N . LYS A 1 221 ? 2.307 -18.248 -8.248 1.00 94.38 221 LYS A N 1
ATOM 1749 C CA . LYS A 1 221 ? 3.090 -19.123 -7.355 1.00 94.38 221 LYS A CA 1
ATOM 1750 C C . LYS A 1 221 ? 4.587 -18.814 -7.406 1.00 94.38 221 LYS A C 1
ATOM 1752 O O . LYS A 1 221 ? 5.245 -18.860 -6.369 1.00 94.38 221 LYS A O 1
ATOM 1757 N N . SER A 1 222 ? 5.125 -18.514 -8.587 1.00 95.19 222 SER A N 1
ATOM 1758 C CA . SER A 1 222 ? 6.522 -18.102 -8.748 1.00 95.19 222 SER A CA 1
ATOM 1759 C C . SER A 1 222 ? 6.804 -16.787 -8.012 1.00 95.19 222 SER A C 1
ATOM 1761 O O . SER A 1 222 ? 7.732 -16.724 -7.207 1.00 95.19 222 SER A O 1
ATOM 1763 N N . ARG A 1 223 ? 5.940 -15.775 -8.178 1.00 95.25 223 ARG A N 1
ATOM 1764 C CA . ARG A 1 223 ? 6.039 -14.486 -7.471 1.00 95.25 223 ARG A CA 1
ATOM 1765 C C . ARG A 1 223 ? 5.919 -14.642 -5.957 1.00 95.25 223 ARG A C 1
ATOM 1767 O O . ARG A 1 223 ? 6.751 -14.118 -5.224 1.00 95.25 223 ARG A O 1
ATOM 1774 N N . LEU A 1 224 ? 4.982 -15.467 -5.482 1.00 93.38 224 LEU A N 1
ATOM 1775 C CA . LEU A 1 224 ? 4.873 -15.828 -4.064 1.00 93.38 224 LEU A CA 1
ATOM 1776 C C . LEU A 1 224 ? 6.192 -16.396 -3.525 1.00 93.38 224 LEU A C 1
ATOM 1778 O O . LEU A 1 224 ? 6.684 -15.925 -2.505 1.00 93.38 224 LEU A O 1
ATOM 1782 N N . LYS A 1 225 ? 6.809 -17.357 -4.225 1.00 92.00 225 LYS A N 1
ATOM 1783 C CA . LYS A 1 225 ? 8.123 -17.912 -3.846 1.00 92.00 225 LYS A CA 1
ATOM 1784 C C . LYS A 1 225 ? 9.255 -16.879 -3.911 1.00 92.00 225 LYS A C 1
ATOM 1786 O O . LYS A 1 225 ? 10.255 -17.040 -3.216 1.00 92.00 225 LYS A O 1
ATOM 1791 N N . ASN A 1 226 ? 9.116 -15.845 -4.740 1.00 92.62 226 ASN A N 1
ATOM 1792 C CA . ASN A 1 226 ? 10.126 -14.808 -4.927 1.00 92.62 226 ASN A CA 1
ATOM 1793 C C . ASN A 1 226 ? 10.264 -13.892 -3.704 1.00 92.62 226 ASN A C 1
ATOM 1795 O O . ASN A 1 226 ? 11.376 -13.492 -3.361 1.00 92.62 226 ASN A O 1
ATOM 1799 N N . VAL A 1 227 ? 9.141 -13.578 -3.048 1.00 90.50 227 VAL A N 1
ATOM 1800 C CA . VAL A 1 227 ? 9.082 -12.565 -1.980 1.00 90.50 227 VAL A CA 1
ATOM 1801 C C . VAL A 1 227 ? 8.698 -13.119 -0.605 1.00 90.50 227 VAL A C 1
ATOM 1803 O O . VAL A 1 227 ? 8.949 -12.472 0.413 1.00 90.50 227 VAL A O 1
ATOM 1806 N N . ARG A 1 228 ? 8.119 -14.326 -0.537 1.00 84.00 228 ARG A N 1
ATOM 1807 C CA . ARG A 1 228 ? 7.731 -14.983 0.718 1.00 84.00 228 ARG A CA 1
ATOM 1808 C C . ARG A 1 228 ? 8.823 -15.944 1.186 1.00 84.00 228 ARG A C 1
ATOM 1810 O O . ARG A 1 228 ? 8.871 -17.102 0.782 1.00 84.00 228 ARG A O 1
ATOM 1817 N N . PHE A 1 229 ? 9.683 -15.468 2.084 1.00 80.31 229 PHE A N 1
ATOM 1818 C CA . PHE A 1 229 ? 10.837 -16.240 2.568 1.00 80.31 229 PHE A CA 1
ATOM 1819 C C . PHE A 1 229 ? 10.514 -17.307 3.624 1.00 80.31 229 PHE A C 1
ATOM 1821 O O . PHE A 1 229 ? 11.373 -18.135 3.910 1.00 80.31 229 PHE A O 1
ATOM 1828 N N . ALA A 1 230 ? 9.310 -17.303 4.206 1.00 78.50 230 ALA A N 1
ATOM 1829 C CA . ALA A 1 230 ? 8.873 -18.327 5.153 1.00 78.50 230 ALA A CA 1
ATOM 1830 C C . ALA A 1 230 ? 7.371 -18.648 4.989 1.00 78.50 230 ALA A C 1
ATOM 1832 O O . ALA A 1 230 ? 6.579 -17.718 4.804 1.00 78.50 230 ALA A O 1
ATOM 1833 N N . PRO A 1 231 ? 6.948 -19.927 5.095 1.00 71.25 231 PRO A N 1
ATOM 1834 C CA . PRO A 1 231 ? 5.548 -20.343 4.937 1.00 71.25 231 PRO A CA 1
ATOM 1835 C C . PRO A 1 231 ? 4.555 -19.741 5.939 1.00 71.25 231 PRO A C 1
ATOM 1837 O O . PRO A 1 231 ? 3.362 -19.766 5.668 1.00 71.25 231 PRO A O 1
ATOM 1840 N N . GLY A 1 232 ? 5.019 -19.207 7.072 1.00 73.94 232 GLY A N 1
ATOM 1841 C CA . GLY A 1 232 ? 4.176 -18.515 8.055 1.00 73.94 232 GLY A CA 1
ATOM 1842 C C . GLY A 1 232 ? 4.019 -17.015 7.796 1.00 73.94 232 GLY A C 1
ATOM 1843 O O . GLY A 1 232 ? 3.119 -16.394 8.349 1.00 73.94 232 GLY A O 1
ATOM 1844 N N . ASN A 1 233 ? 4.852 -16.418 6.934 1.00 81.94 233 ASN A N 1
ATOM 1845 C CA . ASN A 1 233 ? 4.813 -14.972 6.737 1.00 81.94 233 ASN A CA 1
ATOM 1846 C C . ASN A 1 233 ? 3.539 -14.568 5.984 1.00 81.94 233 ASN A C 1
ATOM 1848 O O . ASN A 1 233 ? 3.222 -15.208 4.966 1.00 81.94 233 ASN A O 1
ATOM 1852 N N . PRO A 1 234 ? 2.845 -13.508 6.436 1.00 87.06 234 PRO A N 1
ATOM 1853 C CA . PRO A 1 234 ? 1.711 -12.954 5.717 1.00 87.06 234 PRO A CA 1
ATOM 1854 C C . PRO A 1 234 ? 2.142 -12.420 4.349 1.00 87.06 234 PRO A C 1
ATOM 1856 O O . PRO A 1 234 ? 3.281 -11.997 4.144 1.00 87.06 234 PRO A O 1
ATOM 1859 N N . VAL A 1 235 ? 1.205 -12.439 3.407 1.00 91.62 235 VAL A N 1
ATOM 1860 C CA . VAL A 1 235 ? 1.363 -11.898 2.057 1.00 91.62 235 VAL A CA 1
ATOM 1861 C C . VAL A 1 235 ? 0.059 -11.226 1.644 1.00 91.62 235 VAL A C 1
ATOM 1863 O O . VAL A 1 235 ? -1.023 -11.701 1.989 1.00 91.62 235 VAL A O 1
ATOM 1866 N N . ALA A 1 236 ? 0.159 -10.129 0.907 1.00 94.12 236 ALA A N 1
ATOM 1867 C CA . ALA A 1 236 ? -0.973 -9.473 0.272 1.00 94.12 236 ALA A CA 1
ATOM 1868 C C . ALA A 1 236 ? -0.987 -9.800 -1.228 1.00 94.12 236 ALA A C 1
ATOM 1870 O O . ALA A 1 236 ? 0.065 -9.953 -1.843 1.00 94.12 236 ALA A O 1
ATOM 1871 N N . LEU A 1 237 ? -2.176 -9.902 -1.822 1.00 94.62 237 LEU A N 1
ATOM 1872 C CA . LEU A 1 237 ? -2.354 -10.118 -3.260 1.00 94.62 237 LEU A CA 1
ATOM 1873 C C . LEU A 1 237 ? -2.975 -8.871 -3.886 1.00 94.62 237 LEU A C 1
ATOM 1875 O O . LEU A 1 237 ? -3.992 -8.379 -3.391 1.00 94.62 237 LEU A O 1
ATOM 1879 N N . PHE A 1 238 ? -2.398 -8.389 -4.984 1.00 95.06 238 PHE A N 1
ATOM 1880 C CA . PHE A 1 238 ? -2.841 -7.171 -5.654 1.00 95.06 238 PHE A CA 1
ATOM 1881 C C . PHE A 1 238 ? -3.136 -7.411 -7.145 1.00 95.06 238 PHE A C 1
ATOM 1883 O O . PHE A 1 238 ? -2.260 -7.858 -7.871 1.00 95.06 238 PHE A O 1
ATOM 1890 N N . SER A 1 239 ? -4.339 -7.172 -7.680 1.00 90.75 239 SER A N 1
ATOM 1891 C CA . SER A 1 239 ? -5.617 -6.839 -7.021 1.00 90.75 239 SER A CA 1
ATOM 1892 C C . SER A 1 239 ? -6.684 -7.904 -7.280 1.00 90.75 239 SER A C 1
ATOM 1894 O O . SER A 1 239 ? -7.020 -8.193 -8.428 1.00 90.75 239 SER A O 1
ATOM 1896 N N . LEU A 1 240 ? -7.256 -8.458 -6.202 1.00 90.62 240 LEU A N 1
ATOM 1897 C CA . LEU A 1 240 ? -8.299 -9.492 -6.268 1.00 90.62 240 LEU A CA 1
ATOM 1898 C C . LEU A 1 240 ? -9.582 -9.008 -6.955 1.00 90.62 240 LEU A C 1
ATOM 1900 O O . LEU A 1 240 ? -10.141 -9.722 -7.782 1.00 90.62 240 LEU A O 1
ATOM 1904 N N . SER A 1 241 ? -10.051 -7.797 -6.643 1.00 87.56 241 SER A N 1
ATOM 1905 C CA . SER A 1 241 ? -11.304 -7.271 -7.198 1.00 87.56 241 SER A CA 1
ATOM 1906 C C . SER A 1 241 ? -11.255 -7.170 -8.720 1.00 87.56 241 SER A C 1
ATOM 1908 O O . SER A 1 241 ? -12.135 -7.689 -9.401 1.00 87.56 241 SER A O 1
ATOM 1910 N N . SER A 1 242 ? -10.201 -6.562 -9.261 1.00 88.31 242 SER A N 1
ATOM 1911 C CA . SER A 1 242 ? -10.052 -6.417 -10.704 1.00 88.31 242 SER A CA 1
ATOM 1912 C C . SER A 1 242 ? -9.763 -7.761 -11.364 1.00 88.31 242 SER A C 1
ATOM 1914 O O . SER A 1 242 ? -10.467 -8.114 -12.299 1.00 88.31 242 SER A O 1
ATOM 1916 N N . HIS A 1 243 ? -8.797 -8.539 -10.862 1.00 93.00 243 HIS A N 1
ATOM 1917 C CA . HIS A 1 243 ? -8.212 -9.672 -11.598 1.00 93.00 243 HIS A CA 1
ATOM 1918 C C . HIS A 1 243 ? -8.779 -11.050 -11.257 1.00 93.00 243 HIS A C 1
ATOM 1920 O O . HIS A 1 243 ? -8.470 -12.018 -11.948 1.00 93.00 243 HIS A O 1
ATOM 1926 N N . VAL A 1 244 ? -9.603 -11.152 -10.218 1.00 90.19 244 VAL A N 1
ATOM 1927 C CA . VAL A 1 244 ? -10.262 -12.407 -9.836 1.00 90.19 244 VAL A CA 1
ATOM 1928 C C . VAL A 1 244 ? -11.775 -12.255 -9.875 1.00 90.19 244 VAL A C 1
ATOM 1930 O O . VAL A 1 244 ? -12.437 -13.090 -10.470 1.00 90.19 244 VAL A O 1
ATOM 1933 N N . LEU A 1 245 ? -12.322 -11.181 -9.293 1.00 85.44 245 LEU A N 1
ATOM 1934 C CA . LEU A 1 245 ? -13.777 -11.014 -9.192 1.00 85.44 245 LEU A CA 1
ATOM 1935 C C . LEU A 1 245 ? -14.411 -10.408 -10.454 1.00 85.44 245 LEU A C 1
ATOM 1937 O O . LEU A 1 245 ? -15.500 -10.815 -10.840 1.00 85.44 245 LEU A O 1
ATOM 1941 N N . LYS A 1 246 ? -13.765 -9.415 -11.083 1.00 85.69 246 LYS A N 1
ATOM 1942 C CA . LYS A 1 246 ? -14.314 -8.711 -12.257 1.00 85.69 246 LYS A CA 1
ATOM 1943 C C . LYS A 1 246 ? -13.915 -9.351 -13.589 1.00 85.69 246 LYS A C 1
ATOM 1945 O O . LYS A 1 246 ? -14.706 -9.344 -14.528 1.00 85.69 246 LYS A O 1
ATOM 1950 N N . PHE A 1 247 ? -12.687 -9.854 -13.703 1.00 81.69 247 PHE A N 1
ATOM 1951 C CA . PHE A 1 247 ? -12.265 -10.618 -14.876 1.00 81.69 247 PHE A CA 1
ATOM 1952 C C . PHE A 1 247 ? -12.865 -12.026 -14.820 1.00 81.69 247 PHE A C 1
ATOM 1954 O O . PHE A 1 247 ? -12.636 -12.747 -13.855 1.00 81.69 247 PHE A O 1
ATOM 1961 N N . ASP A 1 248 ? -13.546 -12.455 -15.882 1.00 82.50 248 ASP A N 1
ATOM 1962 C CA . ASP A 1 248 ? -14.079 -13.817 -16.006 1.00 82.50 248 ASP A CA 1
ATOM 1963 C C . ASP A 1 248 ? -13.421 -14.565 -17.175 1.00 82.50 248 ASP A C 1
ATOM 1965 O O . ASP A 1 248 ? -14.001 -14.804 -18.235 1.00 82.50 248 ASP A O 1
ATOM 1969 N N . ASN A 1 249 ? -12.144 -14.906 -17.004 1.00 88.88 249 ASN A N 1
ATOM 1970 C CA . ASN A 1 249 ? -11.398 -15.720 -17.955 1.00 88.88 249 ASN A CA 1
ATOM 1971 C C . ASN A 1 249 ? -10.829 -16.966 -17.264 1.00 88.88 249 ASN A C 1
ATOM 1973 O O . ASN A 1 249 ? -10.968 -17.167 -16.059 1.00 88.88 249 ASN A O 1
ATOM 1977 N N . LYS A 1 250 ? -10.181 -17.842 -18.037 1.00 93.69 250 LYS A N 1
ATOM 1978 C CA . LYS A 1 250 ? -9.601 -19.069 -17.480 1.00 93.69 250 LYS A CA 1
ATOM 1979 C C . LYS A 1 250 ? -8.624 -18.773 -16.332 1.00 93.69 250 LYS A C 1
ATOM 1981 O O . LYS A 1 250 ? -8.661 -19.450 -15.313 1.00 93.69 250 LYS A O 1
ATOM 1986 N N . HIS A 1 251 ? -7.766 -17.766 -16.484 1.00 94.75 251 HIS A N 1
ATOM 1987 C CA . HIS A 1 251 ? -6.736 -17.442 -15.500 1.00 94.75 251 HIS A CA 1
ATOM 1988 C C . HIS A 1 251 ? -7.313 -16.897 -14.190 1.00 94.75 251 HIS A C 1
ATOM 1990 O O . HIS A 1 251 ? -6.862 -17.317 -13.125 1.00 94.75 251 HIS A O 1
ATOM 1996 N N . SER A 1 252 ? -8.335 -16.036 -14.246 1.00 93.75 252 SER A N 1
ATOM 1997 C CA . SER A 1 252 ? -9.007 -15.543 -13.040 1.00 93.75 252 SER A CA 1
ATOM 1998 C C . SER A 1 252 ? -9.705 -16.671 -12.276 1.00 93.75 252 SER A C 1
ATOM 2000 O O . SER A 1 252 ? -9.494 -16.797 -11.070 1.00 93.75 252 SER A O 1
ATOM 2002 N N . ARG A 1 253 ? -10.429 -17.562 -12.973 1.00 94.44 253 ARG A N 1
ATOM 2003 C CA . ARG A 1 253 ? -11.086 -18.740 -12.367 1.00 94.44 253 ARG A CA 1
ATOM 2004 C C . ARG A 1 253 ? -10.092 -19.738 -11.770 1.00 94.44 253 ARG A C 1
ATOM 2006 O O . ARG A 1 253 ? -10.333 -20.289 -10.694 1.00 94.44 253 ARG A O 1
ATOM 2013 N N . ASP A 1 254 ? -8.956 -19.955 -12.433 1.00 95.69 254 ASP A N 1
ATOM 2014 C CA . ASP A 1 254 ? -7.889 -20.817 -11.915 1.00 95.69 254 ASP A CA 1
ATOM 2015 C C . ASP A 1 254 ? -7.276 -20.225 -10.628 1.00 95.69 254 ASP A C 1
ATOM 2017 O O . ASP A 1 254 ? -7.037 -20.957 -9.662 1.00 95.69 254 ASP A O 1
ATOM 2021 N N . ILE A 1 255 ? -7.040 -18.904 -10.587 1.00 94.69 255 ILE A N 1
ATOM 2022 C CA . ILE A 1 255 ? -6.564 -18.206 -9.381 1.00 94.69 255 ILE A CA 1
ATOM 2023 C C . ILE A 1 255 ? -7.603 -18.303 -8.264 1.00 94.69 255 ILE A C 1
ATOM 2025 O O . ILE A 1 255 ? -7.247 -18.668 -7.146 1.00 94.69 255 ILE A O 1
ATOM 2029 N N . GLU A 1 256 ? -8.876 -18.027 -8.548 1.00 93.44 256 GLU A N 1
ATOM 2030 C CA . GLU A 1 256 ? -9.959 -18.130 -7.567 1.00 93.44 256 GLU A CA 1
ATOM 2031 C C . GLU A 1 256 ? -10.028 -19.533 -6.951 1.00 93.44 256 GLU A C 1
ATOM 2033 O O . GLU A 1 256 ? -10.059 -19.684 -5.728 1.00 93.44 256 GLU A O 1
ATOM 2038 N N . THR A 1 257 ? -9.982 -20.564 -7.798 1.00 93.38 257 THR A N 1
ATOM 2039 C CA . THR A 1 257 ? -9.985 -21.969 -7.379 1.00 93.38 257 THR A CA 1
ATOM 2040 C C . THR A 1 257 ? -8.793 -22.270 -6.478 1.00 93.38 257 THR A C 1
ATOM 2042 O O . THR A 1 257 ? -8.959 -22.855 -5.405 1.00 93.38 257 THR A O 1
ATOM 2045 N N . PHE A 1 258 ? -7.596 -21.818 -6.864 1.00 92.19 258 PHE A N 1
ATOM 2046 C CA . PHE A 1 258 ? -6.400 -21.971 -6.044 1.00 92.19 258 PHE A CA 1
ATOM 2047 C C . PHE A 1 258 ? -6.555 -21.294 -4.673 1.00 92.19 258 PHE A C 1
ATOM 2049 O O . PHE A 1 258 ? -6.239 -21.906 -3.653 1.00 92.19 258 PHE A O 1
ATOM 2056 N N . LEU A 1 259 ? -7.065 -20.061 -4.619 1.00 90.00 259 LEU A N 1
ATOM 2057 C CA . LEU A 1 259 ? -7.259 -19.340 -3.359 1.00 90.00 259 LEU A CA 1
ATOM 2058 C C . LEU A 1 259 ? -8.298 -20.029 -2.465 1.00 90.00 259 LEU A C 1
ATOM 2060 O O . LEU A 1 259 ? -8.028 -20.240 -1.285 1.00 90.00 259 LEU A O 1
ATOM 2064 N N . LYS A 1 260 ? -9.435 -20.465 -3.021 1.00 88.81 260 LYS A N 1
ATOM 2065 C CA . LYS A 1 260 ? -10.477 -21.208 -2.290 1.00 88.81 260 LYS A CA 1
ATOM 2066 C C . LYS A 1 260 ? -9.946 -22.509 -1.685 1.00 88.81 260 LYS A C 1
ATOM 2068 O O . LYS A 1 260 ? -10.220 -22.799 -0.523 1.00 88.81 260 LYS A O 1
ATOM 2073 N N . GLN A 1 261 ? -9.138 -23.260 -2.436 1.00 87.81 261 GLN A N 1
ATOM 2074 C CA . GLN A 1 261 ? -8.505 -24.492 -1.949 1.00 87.81 261 GLN A CA 1
ATOM 2075 C C . GLN A 1 261 ? -7.526 -24.244 -0.792 1.00 87.81 261 GLN A C 1
ATOM 2077 O O . GLN A 1 261 ? -7.344 -25.118 0.052 1.00 87.81 261 GLN A O 1
ATOM 2082 N N . ASN A 1 262 ? -6.915 -23.058 -0.728 1.00 79.81 262 ASN A N 1
ATOM 2083 C CA . ASN A 1 262 ? -5.893 -22.720 0.266 1.00 79.81 262 ASN A CA 1
ATOM 2084 C C . ASN A 1 262 ? -6.407 -21.812 1.400 1.00 79.81 262 ASN A C 1
ATOM 2086 O O . ASN A 1 262 ? -5.674 -21.563 2.354 1.00 79.81 262 ASN A O 1
ATOM 2090 N N . ALA A 1 263 ? -7.667 -21.365 1.353 1.00 70.88 263 ALA A N 1
ATOM 2091 C CA . ALA A 1 263 ? -8.257 -20.466 2.349 1.00 70.88 263 ALA A CA 1
ATOM 2092 C C . ALA A 1 263 ? -8.270 -21.059 3.774 1.00 70.88 263 ALA A C 1
ATOM 2094 O O . ALA A 1 263 ? -8.124 -20.331 4.752 1.00 70.88 263 ALA A O 1
ATOM 2095 N N . LYS A 1 264 ? -8.369 -22.391 3.901 1.00 54.12 264 LYS A N 1
ATOM 2096 C CA . LYS A 1 264 ? -8.406 -23.100 5.195 1.00 54.12 264 LYS A CA 1
ATOM 2097 C C . LYS A 1 264 ? -7.060 -23.154 5.934 1.00 54.12 264 LYS A C 1
ATOM 2099 O O . LYS A 1 264 ? -7.037 -23.539 7.097 1.00 54.12 264 LYS A O 1
ATOM 2104 N N . VAL A 1 265 ? -5.955 -22.755 5.299 1.00 52.06 265 VAL A N 1
ATOM 2105 C CA . VAL A 1 265 ? -4.608 -22.764 5.906 1.00 52.06 265 VAL A CA 1
ATOM 2106 C C . VAL A 1 265 ? -4.339 -21.492 6.739 1.00 52.06 265 VAL A C 1
ATOM 2108 O O . VAL A 1 265 ? -3.382 -21.449 7.504 1.00 52.06 265 VAL A O 1
ATOM 2111 N N . CYS A 1 266 ? -5.191 -20.461 6.646 1.00 46.72 266 CYS A N 1
ATOM 2112 C CA . CYS A 1 266 ? -4.964 -19.151 7.277 1.00 46.72 266 CYS A CA 1
ATOM 2113 C C . CYS A 1 266 ? -5.763 -18.884 8.568 1.00 46.72 266 CYS A C 1
ATOM 2115 O O . CYS A 1 266 ? -5.532 -17.858 9.200 1.00 46.72 266 CYS A O 1
ATOM 2117 N N . ASN A 1 267 ? -6.645 -19.790 9.008 1.00 39.66 267 ASN A N 1
ATOM 2118 C CA . ASN A 1 267 ? -7.509 -19.601 10.192 1.00 39.66 267 ASN A CA 1
ATOM 2119 C C . ASN A 1 267 ? -6.782 -19.686 11.558 1.00 39.66 267 ASN A C 1
ATOM 2121 O O . ASN A 1 267 ? -7.427 -19.901 12.578 1.00 39.66 267 ASN A O 1
ATOM 2125 N N . GLY A 1 268 ? -5.455 -19.535 11.596 1.00 42.38 268 GLY A N 1
ATOM 2126 C CA . GLY A 1 268 ? -4.652 -19.670 12.819 1.00 42.38 268 GLY A CA 1
ATOM 2127 C C . GLY A 1 268 ? -3.579 -18.602 13.029 1.00 42.38 268 GLY A C 1
ATOM 2128 O O . GLY A 1 268 ? -2.772 -18.750 13.937 1.00 42.38 268 GLY A O 1
ATOM 2129 N N . LEU A 1 269 ? -3.527 -17.554 12.201 1.00 42.59 269 LEU A N 1
ATOM 2130 C CA . LEU A 1 269 ? -2.534 -16.481 12.320 1.00 42.59 269 LEU A CA 1
ATOM 2131 C C . LEU A 1 269 ? -3.250 -15.129 12.276 1.00 42.59 269 LEU A C 1
ATOM 2133 O O . LEU A 1 269 ? -3.504 -14.584 11.201 1.00 42.59 269 LEU A O 1
ATOM 2137 N N . GLU A 1 270 ? -3.586 -14.585 13.447 1.00 45.41 270 GLU A N 1
ATOM 2138 C CA . GLU A 1 270 ? -3.812 -13.144 13.547 1.00 45.41 270 GLU A CA 1
ATOM 2139 C C . GLU A 1 270 ? -2.512 -12.430 13.150 1.00 45.41 270 GLU A C 1
ATOM 2141 O O . GLU A 1 270 ? -1.413 -12.901 13.445 1.00 45.41 270 GLU A O 1
ATOM 2146 N N . LEU A 1 271 ? -2.619 -11.309 12.429 1.00 44.34 271 LEU A N 1
ATOM 2147 C CA . LEU A 1 271 ? -1.469 -10.445 12.174 1.00 44.34 271 LEU A CA 1
ATOM 2148 C C . LEU A 1 271 ? -1.008 -9.888 13.526 1.00 44.34 271 LEU A C 1
ATOM 2150 O O . LEU A 1 271 ? -1.548 -8.887 13.990 1.00 44.34 271 LEU A O 1
ATOM 2154 N N . GLU A 1 272 ? -0.044 -10.553 14.163 1.00 40.41 272 GLU A N 1
ATOM 2155 C CA . GLU A 1 272 ? 0.591 -10.061 15.381 1.00 40.41 272 GLU A CA 1
ATOM 2156 C C . GLU A 1 272 ? 1.261 -8.719 15.069 1.00 40.41 272 GLU A C 1
ATOM 2158 O O . GLU A 1 272 ? 2.311 -8.642 14.428 1.00 40.41 272 GLU A O 1
ATOM 2163 N N . THR A 1 273 ? 0.633 -7.627 15.494 1.00 39.66 273 THR A N 1
ATOM 2164 C CA . THR A 1 273 ? 1.298 -6.329 15.566 1.00 39.66 273 THR A CA 1
ATOM 2165 C C . THR A 1 273 ? 2.324 -6.391 16.688 1.00 39.66 273 THR A C 1
ATOM 2167 O O . THR A 1 273 ? 2.011 -6.880 17.774 1.00 39.66 273 THR A O 1
ATOM 2170 N N . ALA A 1 274 ? 3.535 -5.878 16.465 1.00 38.88 274 ALA A N 1
ATOM 2171 C CA . ALA A 1 274 ? 4.523 -5.760 17.529 1.00 38.88 274 ALA A CA 1
ATOM 2172 C C . ALA A 1 274 ? 3.922 -4.973 18.707 1.00 38.88 274 ALA A C 1
ATOM 2174 O O . ALA A 1 274 ? 3.610 -3.791 18.574 1.00 38.88 274 ALA A O 1
ATOM 2175 N N . ASN A 1 275 ? 3.734 -5.648 19.846 1.00 34.34 275 ASN A N 1
ATOM 2176 C CA . ASN A 1 275 ? 3.190 -5.071 21.073 1.00 34.34 275 ASN A CA 1
ATOM 2177 C C . ASN A 1 275 ? 3.923 -3.770 21.435 1.00 34.34 275 ASN A C 1
ATOM 2179 O O . ASN A 1 275 ? 5.061 -3.801 21.905 1.00 34.34 275 ASN A O 1
ATOM 2183 N N . THR A 1 276 ? 3.257 -2.625 21.278 1.00 36.75 276 THR A N 1
ATOM 2184 C CA . THR A 1 276 ? 3.636 -1.381 21.956 1.00 36.75 276 THR A CA 1
ATOM 2185 C C . THR A 1 276 ? 2.883 -1.295 23.278 1.00 36.75 276 THR A C 1
ATOM 2187 O O . THR A 1 276 ? 2.032 -0.430 23.474 1.00 36.75 276 THR A O 1
ATOM 2190 N N . SER A 1 277 ? 3.159 -2.232 24.180 1.00 33.12 277 SER A N 1
ATOM 2191 C CA . SER A 1 277 ? 2.840 -2.081 25.595 1.00 33.12 277 SER A CA 1
ATOM 2192 C C . SER A 1 277 ? 4.024 -1.382 26.257 1.00 33.12 277 SER A C 1
ATOM 2194 O O . SER A 1 277 ? 5.051 -2.006 26.528 1.00 33.12 277 SER A O 1
ATOM 2196 N N . THR A 1 278 ? 3.912 -0.073 26.463 1.00 30.73 278 THR A N 1
ATOM 2197 C CA . THR A 1 278 ? 4.781 0.652 27.395 1.00 30.73 278 THR A CA 1
ATOM 2198 C C . THR A 1 278 ? 4.453 0.157 28.809 1.00 30.73 278 THR A C 1
ATOM 2200 O O . THR A 1 278 ? 3.269 0.155 29.154 1.00 30.73 278 THR A O 1
ATOM 2203 N N . PRO A 1 279 ? 5.426 -0.276 29.630 1.00 37.81 279 PRO A N 1
ATOM 2204 C CA . PRO A 1 279 ? 5.180 -0.478 31.053 1.00 37.81 279 PRO A CA 1
ATOM 2205 C C . PRO A 1 279 ? 4.860 0.870 31.710 1.00 37.81 279 PRO A C 1
ATOM 2207 O O . PRO A 1 279 ? 5.426 1.892 31.309 1.00 37.81 279 PRO A O 1
ATOM 2210 N N . GLN A 1 280 ? 3.924 0.836 32.660 1.00 36.19 280 GLN A N 1
ATOM 2211 C CA . GLN A 1 280 ? 3.593 1.933 33.575 1.00 36.19 280 GLN A CA 1
ATOM 2212 C C . GLN A 1 280 ? 4.813 2.414 34.361 1.00 36.19 280 GLN A C 1
ATOM 2214 O O . GLN A 1 280 ? 5.677 1.564 34.678 1.00 36.19 280 GLN A O 1
#

Sequence (280 aa):
MVLQWTLWGTDVSQPVKLPMWVEAAIRGADESGTKIW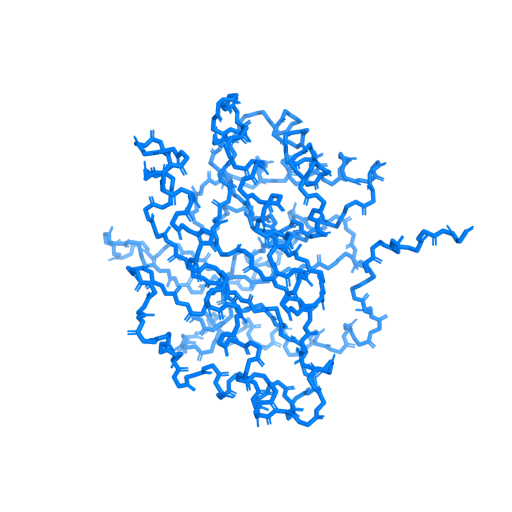FGLRYDPSFIEKLKQNGSTYLHQRLQETSRLAKALKSQILYVSSEPNKIFAGWYISDEIDGELLLDSNLRKLVTRYTTQTRAILKSILPGPVAISGYTDLKSKPKKLAGHWDKLMSKSSMDILLLQDGLGAKLMEPYSSRSLHNAVSTAFRQQKHTVIPVVEIFEIDPRTADFKTIPTTVGTMKSRLKNVRFAPGNPVALFSLSSHVLKFDNKHSRDIETFLKQNAKVCNGLELETANTSTPQ

pLDDT: mean 89.8, std 13.86, range [30.73, 98.69]

Secondary structure (DSSP, 8-state):
-B-S-SEESS---SS----HHHHHHHHHHHHHT--EEEE-EE-TTHHHHHHHHHHHHHHHHHHHHHHHHHHHHHHHHHH-S-HHHHEEEEEEEEEEEHHHHHSHHHHHHHHHHHHHHHHHHHHHS---EEEEEE----S-HHHHHHHHHHHHHHHT-SEEEEE--TTTTSS-HHHHHHHHHHHHHHHTTTT-EEEEEEE-EEE-TT-SS--EEE--HHHHHHHHHHH--STTS--EEETHIIIIII--SHHHHHHHHHHHHHGGGSTT------------